Protein AF-A0A5E5R5F6-F1 (afdb_monomer_lite)

Sequence (225 aa):
MLALASGAGLAFAALGDGQRPVNVFWALASLLGLHLLTLLGWASACSPAARPRARSAGSGCGSAASWRAMPAPRTWRRRYWSCSAGAGWRWGLGALVHGLWLLGLLTALAMLLGLLATRRYGFVWETTILGSDTFIALTQALGALPALLGFPLPDAELIRASGDAALASEAARHAWAGWLVGVLLVYGVLPRALLGLLCLWRWKRGLAHLDLTSTTQATACCANA

Radius of gyration: 25.5 Å; chains: 1; bounding box: 64×31×75 Å

Structure (mmCIF, N/CA/C/O backbone):
data_AF-A0A5E5R5F6-F1
#
_entry.id   AF-A0A5E5R5F6-F1
#
loop_
_atom_site.group_PDB
_atom_site.id
_atom_site.type_symbol
_atom_site.label_atom_id
_atom_site.label_alt_id
_atom_site.label_comp_id
_atom_site.label_asym_id
_atom_site.label_entity_id
_atom_site.label_seq_id
_atom_site.pdbx_PDB_ins_code
_atom_site.Cartn_x
_atom_site.Cartn_y
_atom_site.Cartn_z
_atom_site.occupancy
_atom_site.B_iso_or_equiv
_atom_site.auth_seq_id
_atom_site.auth_comp_id
_atom_site.auth_asym_id
_atom_site.auth_atom_id
_atom_site.pdbx_PDB_model_num
ATOM 1 N N . MET A 1 1 ? -6.865 17.459 7.303 1.00 60.75 1 MET A N 1
ATOM 2 C CA . MET A 1 1 ? -5.760 18.126 6.577 1.00 60.75 1 MET A CA 1
ATOM 3 C C . MET A 1 1 ? -4.431 17.396 6.731 1.00 60.75 1 MET A C 1
ATOM 5 O O . MET A 1 1 ? -3.871 17.036 5.710 1.00 60.75 1 MET A O 1
ATOM 9 N N . LEU A 1 2 ? -3.971 17.075 7.948 1.00 66.94 2 LEU A N 1
ATOM 10 C CA . LEU A 1 2 ? -2.706 16.343 8.161 1.00 66.94 2 LEU A CA 1
ATOM 11 C C . LEU A 1 2 ? -2.601 15.009 7.397 1.00 66.94 2 LEU A C 1
ATOM 13 O O . LEU A 1 2 ? -1.589 14.783 6.754 1.00 66.94 2 LEU A O 1
ATOM 17 N N . ALA A 1 3 ? -3.647 14.170 7.386 1.00 61.91 3 ALA A N 1
ATOM 18 C CA . ALA A 1 3 ? -3.627 12.907 6.627 1.00 61.91 3 ALA A CA 1
ATOM 19 C C . ALA A 1 3 ? -3.610 13.088 5.100 1.00 61.91 3 ALA A C 1
ATOM 21 O O . ALA A 1 3 ? -3.057 12.259 4.386 1.00 61.91 3 ALA A O 1
ATOM 22 N N . LEU A 1 4 ? -4.207 14.174 4.603 1.00 60.50 4 LEU A N 1
ATOM 23 C CA . LEU A 1 4 ? -4.186 14.501 3.177 1.00 60.50 4 LEU A CA 1
ATOM 24 C C . LEU A 1 4 ? -2.791 14.997 2.778 1.00 60.50 4 LEU A C 1
ATOM 26 O O . LEU A 1 4 ? -2.234 14.543 1.786 1.00 60.50 4 LEU A O 1
ATOM 30 N N . ALA A 1 5 ? -2.201 15.876 3.596 1.00 66.50 5 ALA A N 1
ATOM 31 C CA . ALA A 1 5 ? -0.853 16.395 3.391 1.00 66.50 5 ALA A CA 1
ATOM 32 C C . ALA A 1 5 ? 0.217 15.299 3.516 1.00 66.50 5 ALA A C 1
ATOM 34 O O . ALA A 1 5 ? 1.146 15.264 2.715 1.00 66.50 5 ALA A O 1
ATOM 35 N N . SER A 1 6 ? 0.072 14.369 4.468 1.00 71.25 6 SER A N 1
ATOM 36 C CA . SER A 1 6 ? 0.989 13.236 4.593 1.00 71.25 6 SER A CA 1
ATOM 37 C C . SER A 1 6 ? 0.846 12.258 3.427 1.00 71.25 6 SER A C 1
ATOM 39 O O . SER A 1 6 ? 1.858 11.849 2.873 1.00 71.25 6 SER A O 1
ATOM 41 N N . GLY A 1 7 ? -0.378 11.937 2.990 1.00 63.94 7 GLY A N 1
ATOM 42 C CA . GLY A 1 7 ? -0.606 11.095 1.811 1.00 63.94 7 GLY A CA 1
ATOM 43 C C . GLY A 1 7 ? -0.026 11.696 0.526 1.00 63.94 7 GLY A C 1
ATOM 44 O O . GLY A 1 7 ? 0.681 11.013 -0.214 1.00 63.94 7 GLY A O 1
ATOM 45 N N . ALA A 1 8 ? -0.253 12.992 0.294 1.00 64.50 8 ALA A N 1
ATOM 46 C CA . ALA A 1 8 ? 0.321 13.711 -0.843 1.00 64.50 8 ALA A CA 1
ATOM 47 C C . ALA A 1 8 ? 1.859 13.777 -0.775 1.00 64.50 8 ALA A C 1
ATOM 49 O O . ALA A 1 8 ? 2.530 13.554 -1.782 1.00 64.50 8 ALA A O 1
ATOM 50 N N . GLY A 1 9 ? 2.421 14.013 0.416 1.00 70.50 9 GLY A N 1
ATOM 51 C CA . GLY A 1 9 ? 3.867 14.014 0.643 1.00 70.50 9 GLY A CA 1
ATOM 52 C C . GLY A 1 9 ? 4.519 12.656 0.374 1.00 70.50 9 GLY A C 1
ATOM 53 O O . GLY A 1 9 ? 5.572 12.608 -0.253 1.00 70.50 9 GLY A O 1
ATOM 54 N N . LEU A 1 10 ? 3.878 11.550 0.770 1.00 73.00 10 LEU A N 1
ATOM 55 C CA . LEU A 1 10 ? 4.375 10.197 0.489 1.00 73.00 10 LEU A CA 1
ATOM 56 C C . LEU A 1 10 ? 4.384 9.882 -1.014 1.00 73.00 10 LEU A C 1
ATOM 58 O O . LEU A 1 10 ? 5.350 9.301 -1.502 1.00 73.00 10 LEU A O 1
ATOM 62 N N . ALA A 1 11 ? 3.353 10.293 -1.759 1.00 68.19 11 ALA A N 1
ATOM 63 C CA . ALA A 1 11 ? 3.314 10.115 -3.212 1.00 68.19 11 ALA A CA 1
ATOM 64 C C . ALA A 1 11 ? 4.395 10.942 -3.928 1.00 68.19 11 ALA A C 1
ATOM 66 O O . ALA A 1 11 ? 5.043 10.448 -4.850 1.00 68.19 11 ALA A O 1
ATOM 67 N N . PHE A 1 12 ? 4.634 12.176 -3.474 1.00 68.31 12 PHE A N 1
ATOM 68 C CA . PHE A 1 12 ? 5.692 13.020 -4.026 1.00 68.31 12 PHE A CA 1
ATOM 69 C C . PHE A 1 12 ? 7.091 12.488 -3.689 1.00 68.31 12 PHE A C 1
ATOM 71 O O . PHE A 1 12 ? 7.962 12.477 -4.550 1.00 68.31 12 PHE A O 1
ATOM 78 N N . ALA A 1 13 ? 7.299 11.981 -2.471 1.00 70.44 13 ALA A N 1
ATOM 79 C CA . ALA A 1 13 ? 8.548 11.322 -2.089 1.00 70.44 13 ALA A CA 1
ATOM 80 C C . ALA A 1 13 ? 8.809 10.046 -2.909 1.00 70.44 13 ALA A C 1
ATOM 82 O O . ALA A 1 13 ? 9.958 9.727 -3.201 1.00 70.44 13 ALA A O 1
ATOM 83 N N . ALA A 1 14 ? 7.749 9.336 -3.302 1.00 70.56 14 ALA A N 1
ATOM 84 C CA . ALA A 1 14 ? 7.849 8.099 -4.062 1.00 70.56 14 ALA A CA 1
ATOM 85 C C . ALA A 1 14 ? 8.205 8.309 -5.544 1.00 70.56 14 ALA A C 1
ATOM 87 O O . ALA A 1 14 ? 8.977 7.523 -6.086 1.00 70.56 14 ALA A O 1
ATOM 88 N N . LEU A 1 15 ? 7.628 9.321 -6.207 1.00 70.81 15 LEU A N 1
ATOM 89 C CA . LEU A 1 15 ? 7.788 9.537 -7.658 1.00 70.81 15 LEU A CA 1
ATOM 90 C C . LEU A 1 15 ? 8.683 10.733 -8.017 1.00 70.81 15 LEU A C 1
ATOM 92 O O . LEU A 1 15 ? 9.165 10.818 -9.146 1.00 70.81 15 LEU A O 1
ATOM 96 N N . GLY A 1 16 ? 8.910 11.660 -7.087 1.00 69.81 16 GLY A N 1
ATOM 97 C CA . GLY A 1 16 ? 9.713 12.859 -7.309 1.00 69.81 16 GLY A CA 1
ATOM 98 C C . GLY A 1 16 ? 9.144 13.817 -8.364 1.00 69.81 16 GLY A C 1
ATOM 99 O O . GLY A 1 16 ? 7.969 13.781 -8.738 1.00 69.81 16 GLY A O 1
ATOM 100 N N . ASP A 1 17 ? 10.014 14.692 -8.865 1.00 66.50 17 ASP A N 1
ATOM 101 C CA . ASP A 1 17 ? 9.716 15.731 -9.858 1.00 66.50 17 ASP A CA 1
ATOM 102 C C . ASP A 1 17 ? 9.587 15.206 -11.303 1.00 66.50 17 ASP A C 1
ATOM 104 O O . ASP A 1 17 ? 9.352 15.991 -12.225 1.00 66.50 17 ASP A O 1
ATOM 108 N N . GLY A 1 18 ? 9.709 13.891 -11.517 1.00 61.56 18 GLY A N 1
ATOM 109 C CA . GLY A 1 18 ? 9.605 13.232 -12.822 1.00 61.56 18 GLY A CA 1
ATOM 110 C C . GLY A 1 18 ? 10.757 13.499 -13.793 1.00 61.56 18 GLY A C 1
ATOM 111 O O . GLY A 1 18 ? 10.655 13.083 -14.943 1.00 61.56 18 GLY A O 1
ATOM 112 N N . GLN A 1 19 ? 11.833 14.172 -13.368 1.00 64.69 19 GLN A N 1
ATOM 113 C CA . GLN A 1 19 ? 13.035 14.380 -14.191 1.00 64.69 19 GLN A CA 1
ATOM 114 C C . GLN A 1 19 ? 14.006 13.196 -14.121 1.00 64.69 19 GLN A C 1
ATOM 116 O O . GLN A 1 19 ? 14.839 13.014 -15.006 1.00 64.69 19 GLN A O 1
ATOM 121 N N . ARG A 1 20 ? 13.904 12.380 -13.068 1.00 72.56 20 ARG A N 1
ATOM 122 C CA . ARG A 1 20 ? 14.708 11.172 -12.861 1.00 72.56 20 ARG A CA 1
ATOM 123 C C . ARG A 1 20 ? 13.827 9.928 -12.947 1.00 72.56 20 ARG A C 1
ATOM 125 O O . ARG A 1 20 ? 12.650 10.001 -12.581 1.00 72.56 20 ARG A O 1
ATOM 132 N N . PRO A 1 21 ? 14.369 8.792 -13.415 1.00 73.88 21 PRO A N 1
ATOM 133 C CA . PRO A 1 21 ? 13.637 7.538 -13.373 1.00 73.88 21 PRO A CA 1
ATOM 134 C C . PRO A 1 21 ? 13.295 7.178 -11.920 1.00 73.88 21 PRO A C 1
ATOM 136 O O . PRO A 1 21 ? 14.055 7.447 -10.988 1.00 73.88 21 PRO A O 1
ATOM 139 N N . VAL A 1 22 ? 12.113 6.600 -11.729 1.00 80.81 22 VAL A N 1
ATOM 140 C CA . VAL A 1 22 ? 11.579 6.255 -10.413 1.00 80.81 22 VAL A CA 1
ATOM 141 C C . VAL A 1 22 ? 12.131 4.904 -10.005 1.00 80.81 22 VAL A C 1
ATOM 143 O O . VAL A 1 22 ? 11.908 3.899 -10.683 1.00 80.81 22 VAL A O 1
ATOM 146 N N . ASN A 1 23 ? 12.817 4.871 -8.865 1.00 86.31 23 ASN A N 1
ATOM 147 C CA . ASN A 1 23 ? 13.239 3.613 -8.277 1.00 86.31 23 ASN A CA 1
ATOM 148 C C . ASN A 1 23 ? 12.049 2.940 -7.582 1.00 86.31 23 ASN A C 1
ATOM 150 O O . ASN A 1 23 ? 11.493 3.467 -6.613 1.00 86.31 23 ASN A O 1
ATOM 154 N N . VAL A 1 24 ? 11.669 1.763 -8.080 1.00 84.81 24 VAL A N 1
ATOM 155 C CA . VAL A 1 24 ? 10.447 1.069 -7.655 1.00 84.81 24 VAL A CA 1
ATOM 156 C C . VAL A 1 24 ? 10.463 0.743 -6.157 1.00 84.81 24 VAL A C 1
ATOM 158 O O . VAL A 1 24 ? 9.448 0.904 -5.478 1.00 84.81 24 VAL A O 1
ATOM 161 N N . PHE A 1 25 ? 11.607 0.339 -5.599 1.00 83.56 25 PHE A N 1
ATOM 162 C CA . PHE A 1 25 ? 11.690 0.006 -4.176 1.00 83.56 25 PHE A CA 1
ATOM 163 C C . PHE A 1 25 ? 11.676 1.229 -3.273 1.00 83.56 25 PHE A C 1
ATOM 165 O O . PHE A 1 25 ? 11.070 1.173 -2.206 1.00 83.56 25 PHE A O 1
ATOM 172 N N . TRP A 1 26 ? 12.277 2.343 -3.694 1.00 85.06 26 TRP A N 1
ATOM 173 C CA . TRP A 1 26 ? 12.153 3.597 -2.952 1.00 85.06 26 TRP A CA 1
ATOM 174 C C . TRP A 1 26 ? 10.710 4.097 -2.946 1.00 85.06 26 TRP A C 1
ATOM 176 O O . TRP A 1 26 ? 10.216 4.520 -1.897 1.00 85.06 26 TRP A O 1
ATOM 186 N N . ALA A 1 27 ? 10.004 3.957 -4.071 1.00 87.19 27 ALA A N 1
ATOM 187 C CA . ALA A 1 27 ? 8.581 4.257 -4.144 1.00 87.19 27 ALA A CA 1
ATOM 188 C C . ALA A 1 27 ? 7.778 3.386 -3.163 1.00 87.19 27 ALA A C 1
ATOM 190 O O . ALA A 1 27 ? 7.006 3.913 -2.361 1.00 87.19 27 ALA A O 1
ATOM 191 N N . LEU A 1 28 ? 8.014 2.070 -3.146 1.00 88.88 28 LEU A N 1
ATOM 192 C CA . LEU A 1 28 ? 7.366 1.153 -2.204 1.00 88.88 28 LEU A CA 1
ATOM 193 C C . LEU A 1 28 ? 7.708 1.444 -0.742 1.00 88.88 28 LEU A C 1
ATOM 195 O O . LEU A 1 28 ? 6.814 1.460 0.101 1.00 88.88 28 LEU A O 1
ATOM 199 N N . ALA A 1 29 ? 8.979 1.684 -0.424 1.00 87.38 29 ALA A N 1
ATOM 200 C CA . ALA A 1 29 ? 9.422 1.980 0.933 1.00 87.38 29 ALA A CA 1
ATOM 201 C C . ALA A 1 29 ? 8.753 3.256 1.461 1.00 87.38 29 ALA A C 1
ATOM 203 O O . ALA A 1 29 ? 8.270 3.277 2.593 1.00 87.38 29 ALA A O 1
ATOM 204 N N . SER A 1 30 ? 8.653 4.282 0.617 1.00 86.81 30 SER A N 1
ATOM 205 C CA . SER A 1 30 ? 7.982 5.542 0.940 1.00 86.81 30 SER A CA 1
ATOM 206 C C . SER A 1 30 ? 6.478 5.333 1.133 1.00 86.81 30 SER A C 1
ATOM 208 O O . SER A 1 30 ? 5.919 5.732 2.150 1.00 86.81 30 SER A O 1
ATOM 210 N N . LEU A 1 31 ? 5.819 4.650 0.193 1.00 88.75 31 LEU A N 1
ATOM 211 C CA . LEU A 1 31 ? 4.365 4.475 0.199 1.00 88.75 31 LEU A CA 1
ATOM 212 C C . LEU A 1 31 ? 3.866 3.487 1.261 1.00 88.75 31 LEU A C 1
ATOM 214 O O . LEU A 1 31 ? 2.790 3.689 1.818 1.00 88.75 31 LEU A O 1
ATOM 218 N N . LEU A 1 32 ? 4.610 2.414 1.542 1.00 90.88 32 LEU A N 1
ATOM 219 C CA . LEU A 1 32 ? 4.165 1.330 2.425 1.00 90.88 32 LEU A CA 1
ATOM 220 C C . LEU A 1 32 ? 4.962 1.206 3.721 1.00 90.88 32 LEU A C 1
ATOM 222 O O . LEU A 1 32 ? 4.407 0.705 4.696 1.00 90.88 32 LEU A O 1
ATOM 226 N N . GLY A 1 33 ? 6.219 1.651 3.786 1.00 89.06 33 GLY A N 1
ATOM 227 C CA . GLY A 1 33 ? 7.118 1.353 4.909 1.00 89.06 33 GLY A CA 1
ATOM 228 C C . GLY A 1 33 ? 6.525 1.727 6.269 1.00 89.06 33 GLY A C 1
ATOM 229 O O . GLY A 1 33 ? 6.308 0.866 7.126 1.00 89.06 33 GLY A O 1
ATOM 230 N N . LEU A 1 34 ? 6.155 2.999 6.448 1.00 88.31 34 LEU A N 1
ATOM 231 C CA . LEU A 1 34 ? 5.524 3.472 7.686 1.00 88.31 34 LEU A CA 1
ATOM 232 C C . LEU A 1 34 ? 4.180 2.777 7.964 1.00 88.31 34 LEU A C 1
ATOM 234 O O . LEU A 1 34 ? 3.838 2.501 9.118 1.00 88.31 34 LEU A O 1
ATOM 238 N N . HIS A 1 35 ? 3.416 2.461 6.918 1.00 91.19 35 HIS A N 1
ATOM 239 C CA . HIS A 1 35 ? 2.123 1.799 7.050 1.00 91.19 35 HIS A CA 1
ATOM 240 C C . HIS A 1 35 ? 2.270 0.356 7.534 1.00 91.19 35 HIS A C 1
ATOM 242 O O . HIS A 1 35 ? 1.503 -0.056 8.403 1.00 91.19 35 HIS A O 1
ATOM 248 N N . LEU A 1 36 ? 3.250 -0.394 7.036 1.00 89.81 36 LEU A N 1
ATOM 249 C CA . LEU A 1 36 ? 3.523 -1.756 7.490 1.00 89.81 36 LEU A CA 1
ATOM 250 C C . LEU A 1 36 ? 4.052 -1.757 8.928 1.00 89.81 36 LEU A C 1
ATOM 252 O O . LEU A 1 36 ? 3.542 -2.503 9.760 1.00 89.81 36 LEU A O 1
ATOM 256 N N . LEU A 1 37 ? 4.978 -0.856 9.270 1.00 89.31 37 LEU A N 1
ATOM 257 C CA . LEU A 1 37 ? 5.502 -0.736 10.638 1.00 89.31 37 LEU A CA 1
ATOM 258 C C . LEU A 1 37 ? 4.402 -0.426 11.658 1.00 89.31 37 LEU A C 1
ATOM 260 O O . LEU A 1 37 ? 4.319 -1.051 12.715 1.00 89.31 37 LEU A O 1
ATOM 264 N N . THR A 1 38 ? 3.514 0.512 11.335 1.00 89.94 38 THR A N 1
ATOM 265 C CA . THR A 1 38 ? 2.414 0.877 12.238 1.00 89.94 38 THR A CA 1
ATOM 266 C C . THR A 1 38 ? 1.305 -0.182 12.275 1.00 89.94 38 THR A C 1
ATOM 268 O O . THR A 1 38 ? 0.642 -0.313 13.304 1.00 89.94 38 THR A O 1
ATOM 271 N N . LEU A 1 39 ? 1.114 -0.975 11.210 1.00 89.56 39 LEU A N 1
ATOM 272 C CA . LEU A 1 39 ? 0.263 -2.175 11.242 1.00 89.56 39 LEU A CA 1
ATOM 273 C C . LEU A 1 39 ? 0.831 -3.227 12.195 1.00 89.56 39 LEU A C 1
ATOM 275 O O . LEU A 1 39 ? 0.107 -3.717 13.060 1.00 89.56 39 LEU A O 1
ATOM 279 N N . LEU A 1 40 ? 2.123 -3.535 12.066 1.00 89.44 40 LEU A N 1
ATOM 280 C CA . LEU A 1 40 ? 2.815 -4.496 12.923 1.00 89.44 40 LEU A CA 1
ATOM 281 C C . LEU A 1 40 ? 2.783 -4.052 14.386 1.00 89.44 40 LEU A C 1
ATOM 283 O O . LEU A 1 40 ? 2.442 -4.845 15.259 1.00 89.44 40 LEU A O 1
ATOM 287 N N . GLY A 1 41 ? 3.048 -2.773 14.664 1.00 86.31 41 GLY A N 1
ATOM 288 C CA . GLY A 1 41 ? 2.941 -2.216 16.014 1.00 86.31 41 GLY A CA 1
ATOM 289 C C . GLY A 1 41 ? 1.540 -2.386 16.613 1.00 86.31 41 GLY A C 1
ATOM 290 O O . GLY A 1 41 ? 1.401 -2.793 17.768 1.00 86.31 41 GLY A O 1
ATOM 291 N N . TRP A 1 42 ? 0.492 -2.147 15.819 1.00 86.62 42 TRP A N 1
ATOM 292 C CA . TRP A 1 42 ? -0.891 -2.334 16.263 1.00 86.62 42 TRP A CA 1
ATOM 293 C C . TRP A 1 42 ? -1.247 -3.813 16.494 1.00 86.62 42 TRP A C 1
ATOM 295 O O . TRP A 1 42 ? -1.875 -4.143 17.504 1.00 86.62 42 TRP A O 1
ATOM 305 N N . ALA A 1 43 ? -0.815 -4.715 15.606 1.00 85.50 43 ALA A N 1
ATOM 306 C CA . ALA A 1 43 ? -1.027 -6.158 15.742 1.00 85.50 43 ALA A CA 1
ATOM 307 C C . ALA A 1 43 ? -0.333 -6.720 16.998 1.00 85.50 43 ALA A C 1
ATOM 309 O O . ALA A 1 43 ? -0.944 -7.457 17.780 1.00 85.50 43 ALA A O 1
ATOM 310 N N . SER A 1 44 ? 0.905 -6.290 17.254 1.00 82.62 44 SER A N 1
ATOM 311 C CA . SER A 1 44 ? 1.661 -6.619 18.467 1.00 82.62 44 SER A CA 1
ATOM 312 C C . SER A 1 44 ? 0.942 -6.136 19.729 1.00 82.62 44 SER A C 1
ATOM 314 O O . SER A 1 44 ? 0.766 -6.903 20.673 1.00 82.62 44 SER A O 1
ATOM 316 N N . ALA A 1 45 ? 0.431 -4.900 19.731 1.00 77.94 45 ALA A N 1
ATOM 317 C CA . ALA A 1 45 ? -0.322 -4.344 20.858 1.00 77.94 45 ALA A CA 1
ATOM 318 C C . ALA A 1 45 ? -1.668 -5.055 21.109 1.00 77.94 45 ALA A C 1
ATOM 320 O O . ALA A 1 45 ? -2.188 -5.044 22.227 1.00 77.94 45 ALA A O 1
ATOM 321 N N . CYS A 1 46 ? -2.250 -5.681 20.083 1.00 71.00 46 CYS A N 1
ATOM 322 C CA . CYS A 1 46 ? -3.483 -6.458 20.211 1.00 71.00 46 CYS A CA 1
ATOM 323 C C . CYS A 1 46 ? -3.260 -7.915 20.629 1.00 71.00 46 CYS A C 1
ATOM 325 O O . CYS A 1 46 ? -4.230 -8.580 21.009 1.00 71.00 46 CYS A O 1
ATOM 327 N N . SER A 1 47 ? -2.018 -8.398 20.594 1.00 73.00 47 SER A N 1
ATOM 328 C CA . SER A 1 47 ? -1.690 -9.782 20.920 1.00 73.00 47 SER A CA 1
ATOM 329 C C . SER A 1 47 ? -1.986 -10.088 22.399 1.00 73.00 47 SER A C 1
ATOM 331 O O . SER A 1 47 ? -1.676 -9.272 23.270 1.00 73.00 47 SER A O 1
ATOM 333 N N . PRO A 1 48 ? -2.561 -11.260 22.739 1.00 59.56 48 PRO A N 1
ATOM 334 C CA . PRO A 1 48 ? -2.889 -11.625 24.124 1.00 59.56 48 PRO A CA 1
ATOM 335 C C . PRO A 1 48 ? -1.688 -11.568 25.078 1.00 59.56 48 PRO A C 1
ATOM 337 O O . PRO A 1 48 ? -1.864 -11.278 26.260 1.00 59.56 48 PRO A O 1
ATOM 340 N N . ALA A 1 49 ? -0.481 -11.790 24.548 1.00 57.69 49 ALA A N 1
ATOM 341 C CA . ALA A 1 49 ? 0.791 -11.701 25.261 1.00 57.69 49 ALA A CA 1
ATOM 342 C C . ALA A 1 49 ? 1.171 -10.269 25.691 1.00 57.69 49 ALA A C 1
ATOM 344 O O . ALA A 1 49 ? 1.937 -10.106 26.634 1.00 57.69 49 ALA A O 1
ATOM 345 N N . ALA A 1 50 ? 0.615 -9.238 25.043 1.00 52.72 50 ALA A N 1
ATOM 346 C CA . ALA A 1 50 ? 0.836 -7.831 25.382 1.00 52.72 50 ALA A CA 1
ATOM 347 C C . ALA A 1 50 ? -0.093 -7.328 26.501 1.00 52.72 50 ALA A C 1
ATOM 349 O O . ALA A 1 50 ? 0.021 -6.180 26.935 1.00 52.72 50 ALA A O 1
ATOM 350 N N . ARG A 1 51 ? -1.018 -8.168 27.000 1.00 53.50 51 ARG A N 1
ATOM 351 C CA . ARG A 1 51 ? -1.744 -7.846 28.233 1.00 53.50 51 ARG A CA 1
ATOM 352 C C . ARG A 1 51 ? -0.697 -7.731 29.336 1.00 53.50 51 ARG A C 1
ATOM 354 O O . ARG A 1 51 ? 0.049 -8.695 29.513 1.00 53.50 51 ARG A O 1
ATOM 361 N N . PRO A 1 52 ? -0.622 -6.613 30.082 1.00 49.03 52 PRO A N 1
ATOM 362 C CA . PRO A 1 52 ? 0.257 -6.551 31.234 1.00 49.03 52 PRO A CA 1
ATOM 363 C C . PRO A 1 52 ? -0.112 -7.739 32.113 1.00 49.03 52 PRO A C 1
ATOM 365 O O . PRO A 1 52 ? -1.231 -7.810 32.627 1.00 49.03 52 PRO A O 1
ATOM 368 N N . ARG A 1 53 ? 0.800 -8.717 32.195 1.00 39.47 53 ARG A N 1
ATOM 369 C CA . ARG A 1 53 ? 0.690 -9.845 33.110 1.00 39.47 53 ARG A CA 1
ATOM 370 C C . ARG A 1 53 ? 0.478 -9.167 34.445 1.00 39.47 53 ARG A C 1
ATOM 372 O O . ARG A 1 53 ? 1.371 -8.452 34.902 1.00 39.47 53 ARG A O 1
ATOM 379 N N . ALA A 1 54 ? -0.732 -9.265 34.993 1.00 45.03 54 ALA A N 1
ATOM 380 C CA . ALA A 1 54 ? -0.982 -8.816 36.342 1.00 45.03 54 ALA A CA 1
ATOM 381 C C . ALA A 1 54 ? 0.053 -9.578 37.158 1.00 45.03 54 ALA A C 1
ATOM 383 O O . ALA A 1 54 ? -0.056 -10.794 37.307 1.00 45.03 54 ALA A O 1
ATOM 384 N N . ARG A 1 55 ? 1.144 -8.901 37.540 1.00 39.09 55 ARG A N 1
ATOM 385 C CA . ARG A 1 55 ? 2.098 -9.446 38.488 1.00 39.09 55 ARG A CA 1
ATOM 386 C C . ARG A 1 55 ? 1.232 -9.650 39.709 1.00 39.09 55 ARG A C 1
ATOM 388 O O . ARG A 1 55 ? 0.867 -8.683 40.374 1.00 39.09 55 ARG A O 1
ATOM 395 N N . SER A 1 56 ? 0.817 -10.893 39.917 1.00 38.59 56 SER A N 1
ATOM 396 C CA . SER A 1 56 ? 0.381 -11.380 41.204 1.00 38.59 56 SER A CA 1
ATOM 397 C C . SER A 1 56 ? 1.509 -10.986 42.141 1.00 38.59 56 SER A C 1
ATOM 399 O O . SER A 1 56 ? 2.579 -11.594 42.127 1.00 38.59 56 SER A O 1
ATOM 401 N N . ALA A 1 57 ? 1.320 -9.878 42.852 1.00 41.81 57 ALA A N 1
ATOM 402 C CA . ALA A 1 57 ? 2.185 -9.458 43.932 1.00 41.81 57 ALA A CA 1
ATOM 403 C C . ALA A 1 57 ? 1.945 -10.443 45.082 1.00 41.81 57 ALA A C 1
ATOM 405 O O . ALA A 1 57 ? 1.282 -10.130 46.062 1.00 41.81 57 ALA A O 1
ATOM 406 N N . GLY A 1 58 ? 2.410 -11.676 44.885 1.00 40.06 58 GLY A N 1
ATOM 407 C CA . GLY A 1 58 ? 2.676 -12.634 45.935 1.00 40.06 58 GLY A CA 1
ATOM 408 C C . GLY A 1 58 ? 4.088 -12.366 46.430 1.00 40.06 58 GLY A C 1
ATOM 409 O O . GLY A 1 58 ? 5.043 -12.518 45.674 1.00 40.06 58 GLY A O 1
ATOM 410 N N . SER A 1 59 ? 4.159 -11.890 47.672 1.00 47.25 59 SER A N 1
ATOM 411 C CA . SER A 1 59 ? 5.247 -12.109 48.633 1.00 47.25 59 SER A CA 1
ATOM 412 C C . SER A 1 59 ? 6.686 -12.029 48.105 1.00 47.25 59 SER A C 1
ATOM 414 O O . SER A 1 59 ? 7.278 -13.021 47.691 1.00 47.25 59 SER A O 1
ATOM 416 N N . GLY A 1 60 ? 7.284 -10.850 48.248 1.00 35.47 60 GLY A N 1
ATOM 417 C CA . GLY A 1 60 ? 8.729 -10.653 48.201 1.00 35.47 60 GLY A CA 1
ATOM 418 C C . GLY A 1 60 ? 9.050 -9.288 48.788 1.00 35.47 60 GLY A C 1
ATOM 419 O O . GLY A 1 60 ? 8.894 -8.273 48.116 1.00 35.47 60 GLY A O 1
ATOM 420 N N . CYS A 1 61 ? 9.379 -9.270 50.077 1.00 44.38 61 CYS A N 1
ATOM 421 C CA . CYS A 1 61 ? 9.782 -8.087 50.832 1.00 44.38 61 CYS A CA 1
ATOM 422 C C . CYS A 1 61 ? 10.961 -7.379 50.134 1.00 44.38 61 CYS A C 1
ATOM 424 O O . CYS A 1 61 ? 11.903 -8.045 49.713 1.00 44.38 61 CYS A O 1
ATOM 426 N N . GLY A 1 62 ? 10.912 -6.050 49.999 1.00 41.03 62 GLY A N 1
ATOM 427 C CA . GLY A 1 62 ? 11.992 -5.277 49.377 1.00 41.03 62 GLY A CA 1
ATOM 428 C C . GLY A 1 62 ? 11.553 -3.897 48.895 1.00 41.03 62 GLY A C 1
ATOM 429 O O . GLY A 1 62 ? 11.230 -3.698 47.731 1.00 41.03 62 GLY A O 1
ATOM 430 N N . SER A 1 63 ? 11.501 -2.966 49.841 1.00 48.19 63 SER A N 1
ATOM 431 C CA . SER A 1 63 ? 11.341 -1.510 49.737 1.00 48.19 63 SER A CA 1
ATOM 432 C C . SER A 1 63 ? 11.771 -0.817 48.431 1.00 48.19 63 SER A C 1
ATOM 434 O O . SER A 1 63 ? 12.944 -0.837 48.076 1.00 48.19 63 SER A O 1
ATOM 436 N N . ALA A 1 64 ? 10.842 -0.059 47.834 1.00 39.62 64 ALA A N 1
ATOM 437 C CA . ALA A 1 64 ? 11.055 1.320 47.359 1.00 39.62 64 ALA A CA 1
ATOM 438 C C . ALA A 1 64 ? 9.699 1.927 46.951 1.00 39.62 64 ALA A C 1
ATOM 440 O O . ALA A 1 64 ? 9.382 2.136 45.780 1.00 39.62 64 ALA A O 1
ATOM 441 N N . ALA A 1 65 ? 8.844 2.155 47.948 1.00 52.25 65 ALA A N 1
ATOM 442 C CA . ALA A 1 65 ? 7.687 3.020 47.801 1.00 52.25 65 ALA A CA 1
ATOM 443 C C . ALA A 1 65 ? 8.138 4.464 48.034 1.00 52.25 65 ALA A C 1
ATOM 445 O O . ALA A 1 65 ? 8.587 4.776 49.131 1.00 52.25 65 ALA A O 1
ATOM 446 N N . SER A 1 66 ? 7.973 5.353 47.052 1.00 49.72 66 SER A N 1
ATOM 447 C CA . SER A 1 66 ? 7.971 6.792 47.353 1.00 49.72 66 SER A CA 1
ATOM 448 C C . SER A 1 66 ? 7.160 7.685 46.414 1.00 49.72 66 SER A C 1
ATOM 450 O O . SER A 1 66 ? 7.284 8.894 46.525 1.00 49.72 66 SER A O 1
ATOM 452 N N . TRP A 1 67 ? 6.276 7.182 45.538 1.00 36.66 67 TRP A N 1
ATOM 453 C CA . TRP A 1 67 ? 5.426 8.073 44.707 1.00 36.66 67 TRP A CA 1
ATOM 454 C C . TRP A 1 67 ? 3.919 7.796 44.835 1.00 36.66 67 TRP A C 1
ATOM 456 O O . TRP A 1 67 ? 3.159 7.921 43.875 1.00 36.66 67 TRP A O 1
ATOM 466 N N . ARG A 1 68 ? 3.454 7.365 46.014 1.00 47.22 68 ARG A N 1
ATOM 467 C CA . ARG A 1 68 ? 2.025 7.087 46.264 1.00 47.22 68 ARG A CA 1
ATOM 468 C C . ARG A 1 68 ? 1.512 7.646 47.592 1.00 47.22 68 ARG A C 1
ATOM 470 O O . ARG A 1 68 ? 0.866 6.946 48.359 1.00 47.22 68 ARG A O 1
ATOM 477 N N . ALA A 1 69 ? 1.727 8.939 47.807 1.00 43.34 69 ALA A N 1
ATOM 478 C CA . ALA A 1 69 ? 1.008 9.700 48.823 1.00 43.34 69 ALA A CA 1
ATOM 479 C C . ALA A 1 69 ? 0.374 10.947 48.192 1.00 43.34 69 ALA A C 1
ATOM 481 O O . ALA A 1 69 ? 0.783 12.074 48.431 1.00 43.34 69 ALA A O 1
ATOM 482 N N . MET A 1 70 ? -0.637 10.730 47.351 1.00 41.41 70 MET A N 1
ATOM 483 C CA . MET A 1 70 ? -1.699 11.718 47.169 1.00 41.41 70 MET A CA 1
ATOM 484 C C . MET A 1 70 ? -3.015 11.015 47.506 1.00 41.41 70 MET A C 1
ATOM 486 O O . MET A 1 70 ? -3.301 9.977 46.894 1.00 41.41 70 MET A O 1
ATOM 490 N N . PRO A 1 71 ? -3.810 11.521 48.464 1.00 43.62 71 PRO A N 1
ATOM 491 C CA . PRO A 1 71 ? -5.106 10.957 48.804 1.00 43.62 71 PRO A CA 1
ATOM 492 C C . PRO A 1 71 ? -6.117 11.348 47.719 1.00 43.62 71 PRO A C 1
ATOM 494 O O . PRO A 1 71 ? -6.995 12.175 47.915 1.00 43.62 71 PRO A O 1
ATOM 497 N N . ALA A 1 72 ? -5.978 10.764 46.531 1.00 48.75 72 ALA A N 1
ATOM 498 C CA . ALA A 1 72 ? -7.037 10.773 45.536 1.00 48.75 72 ALA A CA 1
ATOM 499 C C . ALA A 1 72 ? -7.943 9.564 45.819 1.00 48.75 72 ALA A C 1
ATOM 501 O O . ALA A 1 72 ? -7.421 8.445 45.930 1.00 48.75 72 ALA A O 1
ATOM 502 N N . PRO A 1 73 ? -9.273 9.734 45.939 1.00 47.84 73 PRO A N 1
ATOM 503 C CA . PRO A 1 73 ? -10.172 8.623 46.209 1.00 47.84 73 PRO A CA 1
ATOM 504 C C . PRO A 1 73 ? -9.946 7.528 45.162 1.00 47.84 73 PRO A C 1
ATOM 506 O O . PRO A 1 73 ? -10.019 7.757 43.951 1.00 47.84 73 PRO A O 1
ATOM 509 N N . ARG A 1 74 ? -9.621 6.319 45.640 1.00 53.56 74 ARG A N 1
ATOM 510 C CA . ARG A 1 74 ? -9.282 5.133 44.824 1.00 53.56 74 ARG A CA 1
ATOM 511 C C . ARG A 1 74 ? -10.374 4.789 43.802 1.00 53.56 74 ARG A C 1
ATOM 513 O O . ARG A 1 74 ? -10.106 4.079 42.836 1.00 53.56 74 ARG A O 1
ATOM 520 N N . THR A 1 75 ? -11.575 5.331 43.981 1.00 50.41 75 THR A N 1
ATOM 521 C CA . THR A 1 75 ? -12.709 5.245 43.064 1.00 50.41 75 THR A CA 1
ATOM 522 C C . THR A 1 75 ? -12.497 6.043 41.779 1.00 50.41 75 THR A C 1
ATOM 524 O O . THR A 1 75 ? -12.871 5.544 40.729 1.00 50.41 75 THR A O 1
ATOM 527 N N . TRP A 1 76 ? -11.830 7.205 41.787 1.00 38.09 76 TRP A N 1
ATOM 528 C CA . TRP A 1 76 ? -11.686 8.037 40.581 1.00 38.09 76 TRP A CA 1
ATOM 529 C C . TRP A 1 76 ? -10.670 7.464 39.592 1.00 38.09 76 TRP A C 1
ATOM 531 O O . TRP A 1 76 ? -10.981 7.288 38.419 1.00 38.09 76 TRP A O 1
ATOM 541 N N . ARG A 1 77 ? -9.486 7.042 40.063 1.00 43.53 77 ARG A N 1
ATOM 542 C CA . ARG A 1 77 ? -8.497 6.361 39.202 1.00 43.53 77 ARG A CA 1
ATOM 543 C C . ARG A 1 77 ? -9.005 5.019 38.688 1.00 43.53 77 ARG A C 1
ATOM 545 O O . ARG A 1 77 ? -8.743 4.697 37.535 1.00 43.53 77 ARG A 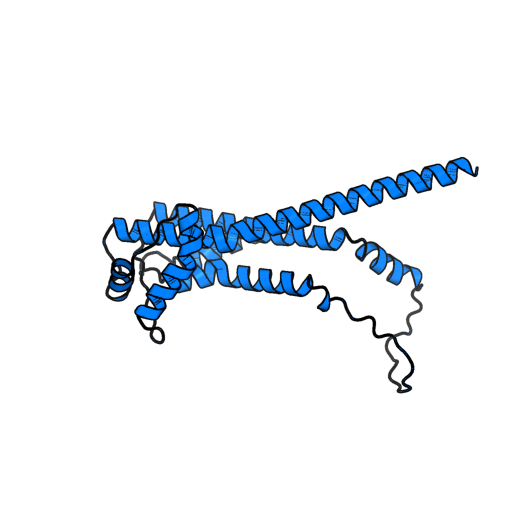O 1
ATOM 552 N N . ARG A 1 78 ? -9.739 4.255 39.507 1.00 47.41 78 ARG A N 1
ATOM 553 C CA . ARG A 1 78 ? -10.321 2.974 39.086 1.00 47.41 78 ARG A CA 1
ATOM 554 C C . ARG A 1 78 ? -11.502 3.171 38.141 1.00 47.41 78 ARG A C 1
ATOM 556 O O . ARG A 1 78 ? -11.625 2.361 37.243 1.00 47.41 78 ARG A O 1
ATOM 563 N N . ARG A 1 79 ? -12.292 4.246 38.280 1.00 41.03 79 ARG A N 1
ATOM 564 C CA . ARG A 1 79 ? -13.423 4.592 37.399 1.00 41.03 79 ARG A CA 1
ATOM 565 C C . ARG A 1 79 ? -12.972 5.204 36.076 1.00 41.03 79 ARG A C 1
ATOM 567 O O . ARG A 1 79 ? -13.523 4.838 35.052 1.00 41.03 79 ARG A O 1
ATOM 574 N N . TYR A 1 80 ? -11.918 6.023 36.054 1.00 44.56 80 TYR A N 1
ATOM 575 C CA . TYR A 1 80 ? -11.294 6.456 34.797 1.00 44.56 80 TYR A CA 1
ATOM 576 C C . TYR A 1 80 ? -10.641 5.290 34.067 1.00 44.56 80 TYR A C 1
ATOM 578 O O . TYR A 1 80 ? -10.844 5.166 32.868 1.00 44.56 80 TYR A O 1
ATOM 586 N N . TRP A 1 81 ? -9.927 4.406 34.777 1.00 37.06 81 TRP A N 1
ATOM 587 C CA . TRP A 1 81 ? -9.338 3.213 34.162 1.00 37.06 81 TRP A CA 1
ATOM 588 C C . TRP A 1 81 ? -10.347 2.113 33.833 1.00 37.06 81 TRP A C 1
ATOM 590 O O . TRP A 1 81 ? -10.100 1.363 32.904 1.00 37.06 81 TRP A O 1
ATOM 600 N N . SER A 1 82 ? -11.477 1.997 34.537 1.00 42.34 82 SER A N 1
ATOM 601 C CA . SER A 1 82 ? -12.527 1.021 34.212 1.00 42.34 82 SER A CA 1
ATOM 602 C C . SER A 1 82 ? -13.489 1.534 33.143 1.00 42.34 82 SER A C 1
ATOM 604 O O . SER A 1 82 ? -13.977 0.728 32.363 1.00 42.34 82 SER A O 1
ATOM 606 N N . CYS A 1 83 ? -13.730 2.850 33.059 1.00 39.72 83 CYS A N 1
ATOM 607 C CA . CYS A 1 83 ? -14.447 3.463 31.937 1.00 39.72 83 CYS A CA 1
ATOM 608 C C . CYS A 1 83 ? -13.563 3.553 30.683 1.00 39.72 83 CYS A C 1
ATOM 610 O O . CYS A 1 83 ? -14.063 3.312 29.588 1.00 39.72 83 CYS A O 1
ATOM 612 N N . SER A 1 84 ? -12.250 3.795 30.805 1.00 45.66 84 SER A N 1
ATOM 613 C CA . SER A 1 84 ? -11.314 3.658 29.674 1.00 45.66 84 SER A CA 1
ATOM 614 C C . SER A 1 84 ? -11.004 2.194 29.325 1.00 45.66 84 SER A C 1
ATOM 616 O O . SER A 1 84 ? -10.649 1.902 28.184 1.00 45.66 84 SER A O 1
ATOM 618 N N . ALA A 1 85 ? -11.212 1.261 30.265 1.00 46.28 85 ALA A N 1
ATOM 619 C CA . ALA A 1 85 ? -11.268 -0.185 30.028 1.00 46.28 85 ALA A CA 1
ATOM 620 C C . ALA A 1 85 ? -12.680 -0.698 29.694 1.00 46.28 85 ALA A C 1
ATOM 622 O O . ALA A 1 85 ? -12.903 -1.911 29.670 1.00 46.28 85 ALA A O 1
ATOM 623 N N . GLY A 1 86 ? -13.626 0.189 29.364 1.00 51.84 86 GLY A N 1
ATOM 624 C CA . GLY A 1 86 ? -14.775 -0.198 28.560 1.00 51.84 86 GLY A CA 1
ATOM 625 C C . GLY A 1 86 ? -14.226 -0.708 27.233 1.00 51.84 86 GLY A C 1
ATOM 626 O O . GLY A 1 86 ? -13.629 0.055 26.474 1.00 51.84 86 GLY A O 1
ATOM 627 N N . ALA A 1 87 ? -14.362 -2.007 26.967 1.00 58.00 87 ALA A N 1
ATOM 628 C CA . ALA A 1 87 ? -13.690 -2.686 25.859 1.00 58.00 87 ALA A CA 1
ATOM 629 C C . ALA A 1 87 ? -13.859 -1.986 24.491 1.00 58.00 87 ALA A C 1
ATOM 631 O O . ALA A 1 87 ? -13.025 -2.191 23.612 1.00 58.00 87 ALA A O 1
ATOM 632 N N . GLY A 1 88 ? -14.891 -1.147 24.323 1.00 65.94 88 GLY A N 1
ATOM 633 C CA . GLY A 1 88 ? -15.174 -0.346 23.132 1.00 65.94 88 GLY A CA 1
ATOM 634 C C . GLY A 1 88 ? -14.177 0.778 22.809 1.00 65.94 88 GLY A C 1
ATOM 635 O O . GLY A 1 88 ? -13.906 0.970 21.628 1.00 65.94 88 GLY A O 1
ATOM 636 N N . TRP A 1 89 ? -13.576 1.479 23.787 1.00 75.44 89 TRP A N 1
ATOM 637 C CA . TRP A 1 89 ? -12.706 2.641 23.488 1.00 75.44 89 TRP A CA 1
ATOM 638 C C . TRP A 1 89 ? -11.453 2.250 22.697 1.00 75.44 89 TRP A C 1
ATOM 640 O O . TRP A 1 89 ? -11.067 2.934 21.753 1.00 75.44 89 TRP A O 1
ATOM 650 N N . ARG A 1 90 ? -10.850 1.097 23.017 1.00 82.12 90 ARG A N 1
ATOM 651 C CA . ARG A 1 90 ? -9.695 0.564 22.273 1.00 82.12 90 ARG A CA 1
ATOM 652 C C . ARG A 1 90 ? -10.030 0.307 20.803 1.00 82.12 90 ARG A C 1
ATOM 654 O O . ARG A 1 90 ? -9.231 0.625 19.927 1.00 82.12 90 ARG A O 1
ATOM 661 N N . TRP A 1 91 ? -11.202 -0.266 20.541 1.00 86.81 91 TRP A N 1
ATOM 662 C CA . TRP A 1 91 ? -11.669 -0.517 19.178 1.00 86.81 91 TRP A CA 1
ATOM 663 C C . TRP A 1 91 ? -12.060 0.779 18.473 1.00 86.81 91 TRP A C 1
ATOM 665 O O . TRP A 1 91 ? -11.814 0.901 17.280 1.00 86.81 91 TRP A O 1
ATOM 675 N N . GLY A 1 92 ? -12.577 1.772 19.199 1.00 87.19 92 GLY A N 1
ATOM 676 C CA . GLY A 1 92 ? -12.867 3.077 18.620 1.00 87.19 92 GLY A CA 1
ATOM 677 C C . GLY A 1 92 ? -11.629 3.872 18.234 1.00 87.19 92 GLY A C 1
ATOM 678 O O . GLY A 1 92 ? -11.546 4.368 17.112 1.00 87.19 92 GLY A O 1
ATOM 679 N N . LEU A 1 93 ? -10.613 3.891 19.098 1.00 87.38 93 LEU A N 1
ATOM 680 C CA . LEU A 1 93 ? -9.310 4.460 18.761 1.00 87.38 93 LEU A CA 1
ATOM 681 C C . LEU A 1 93 ? -8.660 3.703 17.593 1.00 87.38 93 LEU A C 1
ATOM 683 O O . LEU A 1 93 ? -8.114 4.328 16.690 1.00 87.38 93 LEU A O 1
ATOM 687 N N . GLY A 1 94 ? -8.770 2.369 17.571 1.00 89.44 94 GLY A N 1
ATOM 688 C CA . GLY A 1 94 ? -8.339 1.553 16.435 1.00 89.44 94 GLY A CA 1
ATOM 689 C C . GLY A 1 94 ? -9.028 1.966 15.133 1.00 89.44 94 GLY A C 1
ATOM 690 O O . GLY A 1 94 ? -8.351 2.240 14.147 1.00 89.44 94 GLY A O 1
ATOM 691 N N . ALA A 1 95 ? -10.358 2.089 15.137 1.00 91.38 95 ALA A N 1
ATOM 692 C CA . ALA A 1 95 ? -11.132 2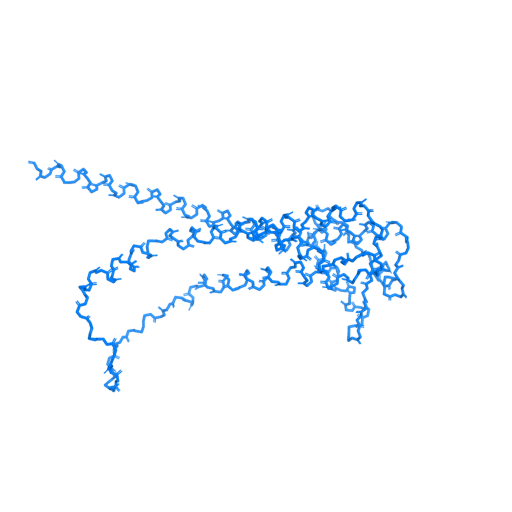.502 13.968 1.00 91.38 95 ALA A CA 1
ATOM 693 C C . ALA A 1 95 ? -10.713 3.894 13.470 1.00 91.38 95 ALA A C 1
ATOM 695 O O . ALA A 1 95 ? -10.503 4.072 12.271 1.00 91.38 95 ALA A O 1
ATOM 696 N N . LEU A 1 96 ? -10.517 4.851 14.385 1.00 91.12 96 LEU A N 1
ATOM 697 C CA . LEU A 1 96 ? -10.044 6.196 14.057 1.00 91.12 96 LEU A CA 1
ATOM 698 C C . LEU A 1 96 ? -8.644 6.171 13.430 1.00 91.12 96 LEU A C 1
ATOM 700 O O . LEU A 1 96 ? -8.428 6.770 12.379 1.00 91.12 96 LEU A O 1
ATOM 704 N N . VAL A 1 97 ? -7.697 5.458 14.047 1.00 91.06 97 VAL A N 1
ATOM 705 C CA . VAL A 1 97 ? -6.309 5.368 13.572 1.00 91.06 97 VAL A CA 1
ATOM 706 C C . VAL A 1 97 ? -6.243 4.678 12.210 1.00 91.06 97 VAL A C 1
ATOM 708 O O . VAL A 1 97 ? -5.610 5.197 11.293 1.00 91.06 97 VAL A O 1
ATOM 711 N N . HIS A 1 98 ? -6.912 3.535 12.038 1.00 92.81 98 HIS A N 1
ATOM 712 C CA . HIS A 1 98 ? -6.962 2.845 10.748 1.00 92.81 98 HIS A CA 1
ATOM 713 C C . HIS A 1 98 ? -7.662 3.687 9.678 1.00 92.81 98 HIS A C 1
ATOM 715 O O . HIS A 1 98 ? -7.164 3.735 8.557 1.00 92.81 98 HIS A O 1
ATOM 721 N N . GLY A 1 99 ? -8.745 4.391 10.020 1.00 92.38 99 GLY A N 1
ATOM 722 C CA . GLY A 1 99 ? -9.435 5.307 9.111 1.00 92.38 99 GLY A CA 1
ATOM 723 C C . GLY A 1 99 ? -8.552 6.474 8.663 1.00 92.38 99 GLY A C 1
ATOM 724 O O . GLY A 1 99 ? -8.507 6.786 7.476 1.00 92.38 99 GLY A O 1
ATOM 725 N N . LEU A 1 100 ? -7.784 7.068 9.581 1.00 92.50 100 LEU A N 1
ATOM 726 C CA . LEU A 1 100 ? -6.840 8.142 9.267 1.00 92.50 100 LEU A CA 1
ATOM 727 C C . LEU A 1 100 ? -5.737 7.668 8.310 1.00 92.50 100 LEU A C 1
ATOM 729 O O . LEU A 1 100 ? -5.457 8.328 7.310 1.00 92.50 100 LEU A O 1
ATOM 733 N N . TRP A 1 101 ? -5.136 6.507 8.590 1.00 92.56 101 TRP A N 1
ATOM 734 C CA . TRP A 1 101 ? -4.116 5.914 7.722 1.00 92.56 101 TRP A CA 1
ATOM 735 C C . TRP A 1 101 ? -4.670 5.507 6.359 1.00 92.56 101 TRP A C 1
ATOM 737 O O . TRP A 1 101 ? -3.991 5.692 5.352 1.00 92.56 101 TRP A O 1
ATOM 747 N N . LEU A 1 102 ? -5.892 4.972 6.323 1.00 94.19 102 LEU A N 1
ATOM 748 C CA . LEU A 1 102 ? -6.577 4.615 5.086 1.00 94.19 102 LEU A CA 1
ATOM 749 C C . LEU A 1 102 ? -6.825 5.854 4.224 1.00 94.19 102 LEU A C 1
ATOM 751 O O . LEU A 1 102 ? -6.521 5.827 3.039 1.00 94.19 102 LEU A O 1
ATOM 755 N N . LEU A 1 103 ? -7.297 6.955 4.815 1.00 93.25 103 LEU A N 1
ATOM 756 C CA . LEU A 1 103 ? -7.482 8.216 4.095 1.00 93.25 103 LEU A CA 1
ATOM 757 C C . LEU A 1 103 ? -6.160 8.733 3.506 1.00 93.25 103 LEU A C 1
ATOM 759 O O . LEU A 1 103 ? -6.131 9.181 2.360 1.00 93.25 103 LEU A O 1
ATOM 763 N N . GLY A 1 104 ? -5.064 8.628 4.264 1.00 90.75 104 GLY A N 1
ATOM 764 C CA . GLY A 1 104 ? -3.725 8.961 3.773 1.00 90.75 104 GLY A CA 1
ATOM 765 C C . GLY A 1 104 ? -3.309 8.104 2.575 1.00 90.75 104 GLY A C 1
ATOM 766 O O . GLY A 1 104 ? -2.883 8.650 1.561 1.00 90.75 104 GLY A O 1
ATOM 767 N N . LEU A 1 105 ? -3.507 6.783 2.644 1.00 91.94 105 LEU A N 1
ATOM 768 C CA . LEU A 1 105 ? -3.208 5.868 1.534 1.00 91.94 105 LEU A CA 1
ATOM 769 C C . LEU A 1 105 ? -4.078 6.117 0.303 1.00 91.94 105 LEU A C 1
ATOM 771 O O . LEU A 1 105 ? -3.569 6.071 -0.808 1.00 91.94 105 LEU A O 1
ATOM 775 N N . LEU A 1 106 ? -5.369 6.401 0.482 1.00 94.94 106 LEU A N 1
ATOM 776 C CA . LEU A 1 106 ? -6.266 6.734 -0.628 1.00 94.94 106 LEU A CA 1
ATOM 777 C C . LEU A 1 106 ? -5.850 8.044 -1.302 1.00 94.94 106 LEU A C 1
ATOM 779 O O . LEU A 1 106 ? -5.891 8.145 -2.524 1.00 94.94 106 LEU A O 1
ATOM 783 N N . THR A 1 107 ? -5.391 9.022 -0.520 1.00 91.38 107 THR A N 1
ATOM 784 C CA . THR A 1 107 ? -4.850 10.277 -1.058 1.00 91.38 107 THR A CA 1
ATOM 785 C C . THR A 1 107 ? -3.548 10.034 -1.816 1.00 91.38 107 THR A C 1
ATOM 787 O O . THR A 1 107 ? -3.387 10.532 -2.927 1.00 91.38 107 THR A O 1
ATOM 790 N N . ALA A 1 108 ? -2.640 9.232 -1.251 1.00 90.75 108 ALA A N 1
ATOM 791 C CA . ALA A 1 108 ? -1.396 8.848 -1.912 1.00 90.75 108 ALA A CA 1
ATOM 792 C C . ALA A 1 108 ? -1.666 8.092 -3.220 1.00 90.75 108 ALA A C 1
ATOM 794 O O . ALA A 1 108 ? -1.041 8.387 -4.231 1.00 90.75 108 ALA A O 1
ATOM 795 N N . LEU A 1 109 ? -2.637 7.174 -3.225 1.00 93.81 109 LEU A N 1
ATOM 796 C CA . LEU A 1 109 ? -3.064 6.433 -4.408 1.00 93.81 109 LEU A CA 1
ATOM 797 C C . LEU A 1 109 ? -3.662 7.359 -5.475 1.00 93.81 109 LEU A C 1
ATOM 799 O O . LEU A 1 109 ? -3.293 7.257 -6.639 1.00 93.81 109 LEU A O 1
ATOM 803 N N . ALA A 1 110 ? -4.551 8.279 -5.096 1.00 93.31 110 ALA A N 1
ATOM 804 C CA . ALA A 1 110 ? -5.128 9.243 -6.031 1.00 93.31 110 ALA A CA 1
ATOM 805 C C . ALA A 1 110 ? -4.049 10.144 -6.653 1.00 93.31 110 ALA A C 1
ATOM 807 O O . ALA A 1 110 ? -4.045 10.361 -7.864 1.00 93.31 110 ALA A O 1
ATOM 808 N N . MET A 1 111 ? -3.097 10.619 -5.843 1.00 89.94 111 MET A N 1
ATOM 809 C CA . MET A 1 111 ? -1.965 11.415 -6.319 1.00 89.94 111 MET A CA 1
ATOM 810 C C . MET A 1 111 ? -1.036 10.597 -7.222 1.00 89.94 111 MET A C 1
ATOM 812 O O . MET A 1 111 ? -0.648 11.076 -8.281 1.00 89.94 111 MET A O 1
ATOM 816 N N . LEU A 1 112 ? -0.718 9.356 -6.842 1.00 91.31 112 LEU A N 1
ATOM 817 C CA . LEU A 1 112 ? 0.065 8.417 -7.646 1.00 91.31 112 LEU A CA 1
ATOM 818 C C . LEU A 1 112 ? -0.568 8.228 -9.029 1.00 91.31 112 LEU A C 1
ATOM 820 O O . LEU A 1 112 ? 0.112 8.383 -10.037 1.00 91.31 112 LEU A O 1
ATOM 824 N N . LEU A 1 113 ? -1.873 7.953 -9.082 1.00 93.38 113 LEU A N 1
ATOM 825 C CA . LEU A 1 113 ? -2.613 7.812 -10.336 1.00 93.38 113 LEU A CA 1
ATOM 826 C C . LEU A 1 113 ? -2.599 9.111 -11.154 1.00 93.38 113 LEU A C 1
ATOM 828 O O . LEU A 1 113 ? -2.359 9.065 -12.356 1.00 93.38 113 LEU A O 1
ATOM 832 N N . GLY A 1 114 ? -2.795 10.268 -10.515 1.00 90.81 114 GLY A N 1
ATOM 833 C CA . GLY A 1 114 ? -2.727 11.570 -11.185 1.00 90.81 114 GLY A CA 1
ATOM 834 C C . GLY A 1 114 ? -1.347 11.866 -11.780 1.00 90.81 114 GLY A C 1
ATOM 835 O O . GLY A 1 114 ? -1.243 12.337 -12.914 1.00 90.81 114 GLY A O 1
ATOM 836 N N . LEU A 1 115 ? -0.277 11.539 -11.055 1.00 88.50 115 LEU A N 1
ATOM 837 C CA . LEU A 1 115 ? 1.094 11.663 -11.546 1.00 88.50 115 LEU A CA 1
ATOM 838 C C . LEU A 1 115 ? 1.339 10.718 -12.728 1.00 88.50 115 LEU A C 1
ATOM 840 O O . LEU A 1 115 ? 1.800 11.170 -13.775 1.00 88.50 115 LEU A O 1
ATOM 844 N N . LEU A 1 116 ? 0.983 9.437 -12.602 1.00 89.25 116 LEU A N 1
ATOM 845 C CA . LEU A 1 116 ? 1.152 8.441 -13.667 1.00 89.25 116 LEU A CA 1
ATOM 846 C C . LEU A 1 116 ? 0.330 8.764 -14.926 1.00 89.25 116 LEU A C 1
ATOM 848 O O . LEU A 1 116 ? 0.766 8.454 -16.029 1.00 89.25 116 LEU A O 1
ATOM 852 N N . ALA A 1 117 ? -0.828 9.413 -14.778 1.00 88.31 117 ALA A N 1
ATOM 853 C CA . ALA A 1 117 ? -1.665 9.836 -15.900 1.00 88.31 117 ALA A CA 1
ATOM 854 C C . ALA A 1 117 ? -1.131 11.087 -16.619 1.00 88.31 117 ALA A C 1
ATOM 856 O O . ALA A 1 117 ? -1.352 11.255 -17.815 1.00 88.31 117 ALA A O 1
ATOM 857 N N . THR A 1 118 ? -0.444 11.982 -15.903 1.00 86.50 118 THR A N 1
ATOM 858 C CA . THR A 1 118 ? 0.017 13.272 -16.450 1.00 86.50 118 THR A CA 1
ATOM 859 C C . THR A 1 118 ? 1.471 13.259 -16.901 1.00 86.50 118 THR A C 1
ATOM 861 O O . THR A 1 118 ? 1.900 14.173 -17.608 1.00 86.50 118 THR A O 1
ATOM 864 N N . ARG A 1 119 ? 2.254 12.251 -16.503 1.00 80.56 119 ARG A N 1
ATOM 865 C CA . ARG A 1 119 ? 3.695 12.208 -16.755 1.00 80.56 119 ARG A CA 1
ATOM 866 C C . ARG A 1 119 ? 4.164 10.835 -17.201 1.00 80.56 119 ARG A C 1
ATOM 868 O O . ARG A 1 119 ? 3.645 9.795 -16.810 1.00 80.56 119 ARG A O 1
ATOM 875 N N . ARG A 1 120 ? 5.225 10.847 -18.005 1.00 80.00 120 ARG A N 1
ATOM 876 C CA . ARG A 1 120 ? 5.910 9.644 -18.474 1.00 80.00 120 ARG A CA 1
ATOM 877 C C . ARG A 1 120 ? 7.026 9.285 -17.497 1.00 80.00 120 ARG A C 1
ATOM 879 O O . ARG A 1 120 ? 8.127 9.806 -17.614 1.00 80.00 120 ARG A O 1
ATOM 886 N N . TYR A 1 121 ? 6.742 8.388 -16.561 1.00 81.06 121 TYR A N 1
ATOM 887 C CA . TYR A 1 121 ? 7.753 7.863 -15.644 1.00 81.06 121 TYR A CA 1
ATOM 888 C C . TYR A 1 121 ? 8.455 6.640 -16.238 1.00 81.06 121 TYR A C 1
ATOM 890 O O . TYR A 1 121 ? 7.794 5.721 -16.719 1.00 81.06 121 TYR A O 1
ATOM 898 N N . GLY A 1 122 ? 9.787 6.635 -16.207 1.00 81.12 122 GLY A N 1
ATOM 899 C CA . GLY A 1 122 ? 10.588 5.425 -16.392 1.00 81.12 122 GLY A CA 1
ATOM 900 C C . GLY A 1 122 ? 10.797 4.752 -15.040 1.00 81.12 122 GLY A C 1
ATOM 901 O O . GLY A 1 122 ? 11.067 5.444 -14.060 1.00 81.12 122 GLY A O 1
ATOM 902 N N . PHE A 1 123 ? 10.660 3.431 -14.979 1.00 82.00 123 PHE A N 1
ATOM 903 C CA . PHE A 1 123 ? 10.884 2.658 -13.759 1.00 82.00 123 PHE A CA 1
ATOM 904 C C . PHE A 1 123 ? 12.221 1.937 -13.848 1.00 82.00 123 PHE A C 1
ATOM 906 O O . PHE A 1 123 ? 12.514 1.306 -14.862 1.00 82.00 123 PHE A O 1
ATOM 913 N N . VAL A 1 124 ? 13.011 2.048 -12.785 1.00 85.69 124 VAL A N 1
ATOM 914 C CA . VAL A 1 124 ? 14.313 1.388 -12.651 1.00 85.69 124 VAL A CA 1
ATOM 915 C C . VAL A 1 124 ? 14.432 0.725 -11.293 1.00 85.69 124 VAL A C 1
ATOM 917 O O . VAL A 1 124 ? 13.722 1.064 -10.340 1.00 85.69 124 VAL A O 1
ATOM 920 N N . TRP A 1 125 ? 15.371 -0.201 -11.185 1.00 77.12 125 TRP A N 1
ATOM 921 C CA . TRP A 1 125 ? 15.772 -0.768 -9.911 1.00 77.12 125 TRP A CA 1
ATOM 922 C C . TRP A 1 125 ? 17.293 -0.775 -9.801 1.00 77.12 125 TRP A C 1
ATOM 924 O O . TRP A 1 125 ? 17.983 -1.726 -10.126 1.00 77.12 125 TRP A O 1
ATOM 934 N N . GLU A 1 126 ? 17.845 0.336 -9.340 1.00 74.44 126 GLU A N 1
ATOM 935 C CA . GLU A 1 126 ? 19.279 0.424 -9.083 1.00 74.44 126 GLU A CA 1
ATOM 936 C C . GLU A 1 126 ? 19.551 -0.097 -7.666 1.00 74.44 126 GLU A C 1
ATOM 938 O O . GLU A 1 126 ? 19.146 0.529 -6.681 1.00 74.44 126 GLU A O 1
ATOM 943 N N . THR A 1 127 ? 20.203 -1.257 -7.544 1.00 71.94 127 THR A N 1
ATOM 944 C CA . THR A 1 127 ? 20.658 -1.796 -6.253 1.00 71.94 127 THR A CA 1
ATOM 945 C C . THR A 1 127 ? 22.118 -2.221 -6.324 1.00 71.94 127 THR A C 1
ATOM 947 O O . THR A 1 127 ? 22.487 -3.053 -7.139 1.00 71.94 127 THR A O 1
ATOM 950 N N . THR A 1 128 ? 22.958 -1.694 -5.429 1.00 72.75 128 THR A N 1
ATOM 951 C CA . THR A 1 128 ? 24.386 -2.064 -5.356 1.00 72.75 128 THR A CA 1
ATOM 952 C C . THR A 1 128 ? 24.614 -3.409 -4.655 1.00 72.75 128 THR A C 1
ATOM 954 O O . THR A 1 128 ? 25.612 -4.072 -4.902 1.00 72.75 128 THR A O 1
ATOM 957 N N . ILE A 1 129 ? 23.701 -3.808 -3.760 1.00 74.81 129 ILE A N 1
ATOM 958 C CA . ILE A 1 129 ? 23.844 -5.007 -2.909 1.00 74.81 129 ILE A CA 1
ATOM 959 C C . ILE A 1 129 ? 23.023 -6.189 -3.442 1.00 74.81 129 ILE A C 1
ATOM 961 O O . ILE A 1 129 ? 23.422 -7.342 -3.295 1.00 74.81 129 ILE A O 1
ATOM 965 N N . LEU A 1 130 ? 21.859 -5.918 -4.035 1.00 73.88 130 LEU A N 1
ATOM 966 C CA . LEU A 1 130 ? 20.966 -6.949 -4.557 1.00 73.88 130 LEU A CA 1
ATOM 967 C C . LEU A 1 130 ? 21.296 -7.244 -6.022 1.00 73.88 130 LEU A C 1
ATOM 969 O O . LEU A 1 130 ? 21.337 -6.332 -6.843 1.00 73.88 130 LEU A O 1
ATOM 973 N N . GLY A 1 131 ? 21.501 -8.523 -6.339 1.00 79.88 131 GLY A N 1
ATOM 974 C CA . GLY A 1 131 ? 21.602 -8.996 -7.719 1.00 79.88 131 GLY A CA 1
ATOM 975 C C . GLY A 1 131 ? 20.243 -9.025 -8.428 1.00 79.88 131 GLY A C 1
ATOM 976 O O . GLY A 1 131 ? 19.187 -9.011 -7.787 1.00 79.88 131 GLY A O 1
ATOM 977 N N . SER A 1 132 ? 20.280 -9.121 -9.758 1.00 82.69 132 SER A N 1
ATOM 978 C CA . SER A 1 132 ? 19.098 -9.149 -10.631 1.00 82.69 132 SER A CA 1
ATOM 979 C C . SER A 1 132 ? 18.119 -10.271 -10.304 1.00 82.69 132 SER A C 1
ATOM 981 O O . SER A 1 132 ? 16.913 -10.037 -10.255 1.00 82.69 132 SER A O 1
ATOM 983 N N . ASP A 1 133 ? 18.614 -11.469 -10.004 1.00 87.25 133 ASP A N 1
ATOM 984 C CA . ASP A 1 133 ? 17.752 -12.616 -9.708 1.00 87.25 133 ASP A CA 1
ATOM 985 C C . ASP A 1 133 ? 16.972 -12.435 -8.397 1.00 87.25 133 ASP A C 1
ATOM 987 O O . ASP A 1 133 ? 15.789 -12.773 -8.322 1.00 87.25 133 ASP A O 1
ATOM 991 N N . THR A 1 134 ? 17.583 -11.815 -7.381 1.00 87.88 134 THR A N 1
ATOM 992 C CA . THR A 1 134 ? 16.884 -11.465 -6.135 1.00 87.88 134 THR A CA 1
ATOM 993 C C . THR A 1 134 ? 15.804 -10.420 -6.391 1.00 87.88 134 THR A C 1
ATOM 995 O O . THR A 1 134 ? 14.712 -10.518 -5.832 1.00 87.88 134 THR A O 1
ATOM 998 N N . PHE A 1 135 ? 16.081 -9.432 -7.248 1.00 86.44 135 PHE A N 1
ATOM 999 C CA . PHE A 1 135 ? 15.094 -8.423 -7.620 1.00 86.44 135 PHE A CA 1
ATOM 1000 C C . PHE A 1 135 ? 13.894 -9.058 -8.336 1.00 86.44 135 PHE A C 1
ATOM 1002 O O . PHE A 1 135 ? 12.755 -8.834 -7.930 1.00 86.44 135 PHE A O 1
ATOM 1009 N N . ILE A 1 136 ? 14.142 -9.925 -9.324 1.00 90.94 136 ILE A N 1
ATOM 1010 C CA . ILE A 1 136 ? 13.095 -10.674 -10.036 1.00 90.94 136 ILE A CA 1
ATOM 1011 C C . ILE A 1 136 ? 12.229 -11.456 -9.048 1.00 90.94 136 ILE A C 1
ATOM 1013 O O . ILE A 1 136 ? 11.003 -11.327 -9.064 1.00 90.94 136 ILE A O 1
ATOM 1017 N N . ALA A 1 137 ? 12.860 -12.219 -8.151 1.00 91.81 137 ALA A N 1
ATOM 1018 C CA . ALA A 1 137 ? 12.149 -13.017 -7.160 1.00 91.81 137 ALA A CA 1
ATOM 1019 C C . ALA A 1 137 ? 11.284 -12.148 -6.232 1.00 91.81 137 ALA A C 1
ATOM 1021 O O . ALA A 1 137 ? 10.129 -12.485 -5.977 1.00 91.81 137 ALA A O 1
ATOM 1022 N N . LEU A 1 138 ? 11.803 -11.010 -5.756 1.00 91.88 138 LEU A N 1
ATOM 1023 C CA . LEU A 1 138 ? 11.057 -10.092 -4.892 1.00 91.88 138 LEU A CA 1
ATOM 1024 C C . LEU A 1 138 ? 9.882 -9.433 -5.619 1.00 91.88 138 LEU A C 1
ATOM 1026 O O . LEU A 1 138 ? 8.781 -9.390 -5.069 1.00 91.88 138 LEU A O 1
ATOM 1030 N N . THR A 1 139 ? 10.083 -8.944 -6.845 1.00 92.62 139 THR A N 1
ATOM 1031 C CA . THR A 1 139 ? 9.015 -8.329 -7.645 1.00 92.62 139 THR A CA 1
ATOM 1032 C C . THR A 1 139 ? 7.901 -9.329 -7.934 1.00 92.62 139 THR A C 1
ATOM 1034 O O . THR A 1 139 ? 6.723 -8.993 -7.790 1.00 92.62 139 THR A O 1
ATOM 1037 N N . GLN A 1 140 ? 8.257 -10.568 -8.281 1.00 94.31 140 GLN A N 1
ATOM 1038 C CA . GLN A 1 140 ? 7.279 -11.625 -8.517 1.00 94.31 140 GLN A CA 1
ATOM 1039 C C . GLN A 1 140 ? 6.560 -12.042 -7.232 1.00 94.31 140 GLN A C 1
ATOM 1041 O O . GLN A 1 140 ? 5.336 -12.143 -7.232 1.00 94.31 140 GLN A O 1
ATOM 1046 N N . ALA A 1 141 ? 7.280 -12.209 -6.120 1.00 94.94 141 ALA A N 1
ATOM 1047 C CA . ALA A 1 141 ? 6.682 -12.576 -4.837 1.00 94.94 141 ALA A CA 1
ATOM 1048 C C . ALA A 1 141 ? 5.703 -11.506 -4.326 1.00 94.94 141 ALA A C 1
ATOM 1050 O O . ALA A 1 141 ? 4.588 -11.831 -3.918 1.00 94.94 141 ALA A O 1
ATOM 1051 N N . LEU A 1 142 ? 6.090 -10.227 -4.384 1.00 95.06 142 LEU A N 1
ATOM 1052 C CA . LEU A 1 142 ? 5.219 -9.106 -4.018 1.00 95.06 142 LEU A CA 1
ATOM 1053 C C . LEU A 1 142 ? 4.067 -8.930 -5.011 1.00 95.06 142 LEU A C 1
ATOM 1055 O O . LEU A 1 142 ? 2.977 -8.525 -4.627 1.00 95.06 142 LEU A O 1
ATOM 1059 N N . GLY A 1 143 ? 4.284 -9.225 -6.289 1.00 95.62 143 GLY A N 1
ATOM 1060 C CA . GLY A 1 143 ? 3.260 -9.098 -7.318 1.00 95.62 143 GLY A CA 1
ATOM 1061 C C . GLY A 1 143 ? 2.287 -10.275 -7.398 1.00 95.62 143 GLY A C 1
ATOM 1062 O O . GLY A 1 143 ? 1.216 -10.116 -7.974 1.00 95.62 143 GLY A O 1
ATOM 1063 N N . ALA A 1 144 ? 2.604 -11.423 -6.794 1.00 96.25 144 ALA A N 1
ATOM 1064 C CA . ALA A 1 144 ? 1.791 -12.633 -6.891 1.00 96.25 144 ALA A CA 1
ATOM 1065 C C . ALA A 1 144 ? 0.357 -12.423 -6.381 1.00 96.25 144 ALA A C 1
ATOM 1067 O O . ALA A 1 144 ? -0.598 -12.788 -7.059 1.00 96.25 144 ALA A O 1
ATOM 1068 N N . LEU A 1 145 ? 0.187 -11.797 -5.212 1.00 96.69 145 LEU A N 1
ATOM 1069 C CA . LEU A 1 145 ? -1.143 -11.558 -4.644 1.00 96.69 145 LEU A CA 1
ATOM 1070 C C . LEU A 1 145 ? -1.940 -10.488 -5.423 1.00 96.69 145 LEU A C 1
ATOM 1072 O O . LEU A 1 145 ? -3.098 -10.753 -5.741 1.00 96.69 145 LEU A O 1
ATOM 1076 N N . PRO A 1 146 ? -1.368 -9.323 -5.793 1.00 97.00 146 PRO A N 1
ATOM 1077 C CA . PRO A 1 146 ? -2.009 -8.401 -6.734 1.00 97.00 146 PRO A CA 1
ATOM 1078 C C . PRO A 1 146 ? -2.387 -9.033 -8.078 1.00 97.00 146 PRO A C 1
ATOM 1080 O O . PRO A 1 146 ? -3.451 -8.721 -8.610 1.00 97.00 146 PRO A O 1
ATOM 1083 N N . ALA A 1 147 ? -1.571 -9.942 -8.615 1.00 96.62 147 ALA A N 1
ATOM 1084 C CA . ALA A 1 147 ? -1.854 -10.607 -9.885 1.00 96.62 147 ALA A CA 1
ATOM 1085 C C . ALA A 1 147 ? -3.129 -11.460 -9.828 1.00 96.62 147 ALA A C 1
ATOM 1087 O O . ALA A 1 147 ? -3.904 -11.467 -10.782 1.00 96.62 147 ALA A O 1
ATOM 1088 N N . LEU A 1 148 ? -3.419 -12.092 -8.682 1.00 96.69 148 LEU A N 1
ATOM 1089 C CA . LEU A 1 148 ? -4.688 -12.803 -8.464 1.00 96.69 148 LEU A CA 1
ATOM 1090 C C . LEU A 1 148 ? -5.913 -11.876 -8.532 1.00 96.69 148 LEU A C 1
ATOM 1092 O O . LEU A 1 148 ? -7.022 -12.341 -8.780 1.00 96.69 148 LEU A O 1
ATOM 1096 N N . LEU A 1 149 ? -5.721 -10.572 -8.315 1.00 95.56 149 LEU A N 1
ATOM 1097 C CA . LEU A 1 149 ? -6.759 -9.545 -8.431 1.00 95.56 149 LEU A CA 1
ATOM 1098 C C . LEU A 1 149 ? -6.781 -8.868 -9.813 1.00 95.56 149 LEU A C 1
ATOM 1100 O O . LEU A 1 149 ? -7.537 -7.919 -10.006 1.00 95.56 149 LEU A O 1
ATOM 1104 N N . GLY A 1 150 ? -5.966 -9.337 -10.764 1.00 95.69 150 GLY A N 1
ATOM 1105 C CA . GLY A 1 150 ? -5.916 -8.827 -12.135 1.00 95.69 150 GLY A CA 1
ATOM 1106 C C . GLY A 1 150 ? -4.919 -7.689 -12.375 1.00 95.69 150 GLY A C 1
ATOM 1107 O O . GLY A 1 150 ? -4.944 -7.092 -13.450 1.00 95.69 150 GLY A O 1
ATOM 1108 N N . PHE A 1 151 ? -4.038 -7.371 -11.419 1.00 96.00 151 PHE A N 1
ATOM 1109 C CA . PHE A 1 151 ? -2.954 -6.410 -11.663 1.00 96.00 151 PHE A CA 1
ATOM 1110 C C . PHE A 1 151 ? -1.834 -7.036 -12.508 1.00 96.00 151 PHE A C 1
ATOM 1112 O O . PHE A 1 151 ? -1.544 -8.224 -12.350 1.00 96.00 151 PHE A O 1
ATOM 1119 N N . PRO A 1 152 ? -1.179 -6.263 -13.394 1.00 94.19 152 PRO A N 1
ATOM 1120 C CA . PRO A 1 152 ? -0.109 -6.793 -14.227 1.00 94.19 152 PRO A CA 1
ATOM 1121 C C . PRO A 1 152 ? 1.087 -7.225 -13.373 1.00 94.19 152 PRO A C 1
ATOM 1123 O O . PRO A 1 152 ? 1.468 -6.552 -12.412 1.00 94.19 152 PRO A O 1
ATOM 1126 N N . LEU A 1 153 ? 1.697 -8.342 -13.766 1.00 93.69 153 LEU A N 1
ATOM 1127 C CA . LEU A 1 153 ? 2.913 -8.872 -13.166 1.00 93.69 153 LEU A CA 1
ATOM 1128 C C . LEU A 1 153 ? 4.044 -8.827 -14.203 1.00 93.69 153 LEU A C 1
ATOM 1130 O O . LEU A 1 153 ? 3.972 -9.569 -15.181 1.00 93.69 153 LEU A O 1
ATOM 1134 N N . PRO A 1 154 ? 5.063 -7.966 -14.022 1.00 90.88 154 PRO A N 1
ATOM 1135 C CA . PRO A 1 154 ? 6.250 -7.943 -14.870 1.00 90.88 154 PRO A CA 1
ATOM 1136 C C . PRO A 1 154 ? 6.930 -9.317 -14.924 1.00 90.88 154 PRO A C 1
ATOM 1138 O O . PRO A 1 154 ? 7.156 -9.942 -13.884 1.00 90.88 154 PRO A O 1
ATOM 1141 N N . ASP A 1 155 ? 7.261 -9.788 -16.125 1.00 90.50 155 ASP A N 1
ATOM 1142 C CA . ASP A 1 155 ? 8.040 -11.012 -16.294 1.00 90.50 155 ASP A CA 1
ATOM 1143 C C . ASP A 1 155 ? 9.531 -10.779 -15.990 1.00 90.50 155 ASP A C 1
ATOM 1145 O O . ASP A 1 155 ? 10.001 -9.652 -15.817 1.00 90.50 155 ASP A O 1
ATOM 1149 N N . ALA A 1 156 ? 10.293 -11.867 -15.876 1.00 89.75 156 ALA A N 1
ATOM 1150 C CA . ALA A 1 156 ? 11.703 -11.803 -15.500 1.00 89.75 156 ALA A CA 1
ATOM 1151 C C . ALA A 1 156 ? 12.568 -11.034 -16.518 1.00 89.75 156 ALA A C 1
ATOM 1153 O O . ALA A 1 156 ? 13.574 -10.437 -16.134 1.00 89.75 156 ALA A O 1
ATOM 1154 N N . GLU A 1 157 ? 12.195 -11.050 -17.798 1.00 88.31 157 GLU A N 1
ATOM 1155 C CA . GLU A 1 157 ? 12.930 -10.374 -18.868 1.00 88.31 157 GLU A CA 1
ATOM 1156 C C . GLU A 1 157 ? 12.717 -8.861 -18.810 1.00 88.31 157 GLU A C 1
ATOM 1158 O O . GLU A 1 157 ? 13.686 -8.104 -18.754 1.00 88.31 157 GLU A O 1
ATOM 1163 N N . LEU A 1 158 ? 11.462 -8.419 -18.701 1.00 87.56 158 LEU A N 1
ATOM 1164 C CA . LEU A 1 158 ? 11.095 -7.017 -18.533 1.00 87.56 158 LEU A CA 1
ATOM 1165 C C . LEU A 1 158 ? 11.670 -6.443 -17.241 1.00 87.56 158 LEU A C 1
ATOM 1167 O O . LEU A 1 158 ? 12.167 -5.315 -17.221 1.00 87.56 158 LEU A O 1
ATOM 1171 N N . ILE A 1 159 ? 11.650 -7.230 -16.166 1.00 87.94 159 ILE A N 1
ATOM 1172 C CA . ILE A 1 159 ? 12.296 -6.864 -14.913 1.00 87.94 159 ILE A CA 1
ATOM 1173 C C . ILE A 1 159 ? 13.798 -6.656 -15.129 1.00 87.94 159 ILE A C 1
ATOM 1175 O O . ILE A 1 159 ? 14.308 -5.592 -14.786 1.00 87.94 159 ILE A O 1
ATOM 1179 N N . ARG A 1 160 ? 14.505 -7.624 -15.722 1.00 86.62 160 ARG A N 1
ATOM 1180 C CA . ARG A 1 160 ? 15.957 -7.535 -15.932 1.00 86.62 160 ARG A CA 1
ATOM 1181 C C . ARG A 1 160 ? 16.325 -6.333 -16.805 1.00 86.62 160 ARG A C 1
ATOM 1183 O O . ARG A 1 160 ? 17.179 -5.545 -16.411 1.00 86.62 160 ARG A O 1
ATOM 1190 N N . ALA A 1 161 ? 15.590 -6.115 -17.892 1.00 83.94 161 ALA A N 1
ATOM 1191 C CA . ALA A 1 161 ? 15.794 -4.984 -18.793 1.00 83.94 161 ALA A CA 1
ATOM 1192 C C . ALA A 1 161 ? 15.564 -3.615 -18.112 1.00 83.94 161 ALA A C 1
ATOM 1194 O O . ALA A 1 161 ? 16.171 -2.623 -18.506 1.00 83.94 161 ALA A O 1
ATOM 1195 N N . SER A 1 162 ? 14.740 -3.561 -17.056 1.00 81.75 162 SER A N 1
ATOM 1196 C CA . SER A 1 162 ? 14.532 -2.353 -16.233 1.00 81.75 162 SER A CA 1
ATOM 1197 C C . SER A 1 162 ? 15.720 -2.003 -15.331 1.00 81.75 162 SER A C 1
ATOM 1199 O O . SER A 1 162 ? 15.750 -0.908 -14.770 1.00 81.75 162 SER A O 1
ATOM 1201 N N . GLY A 1 163 ? 16.662 -2.931 -15.143 1.00 78.12 163 GLY A N 1
ATOM 1202 C CA . GLY A 1 163 ? 17.893 -2.698 -14.386 1.00 78.12 163 GLY A CA 1
ATOM 1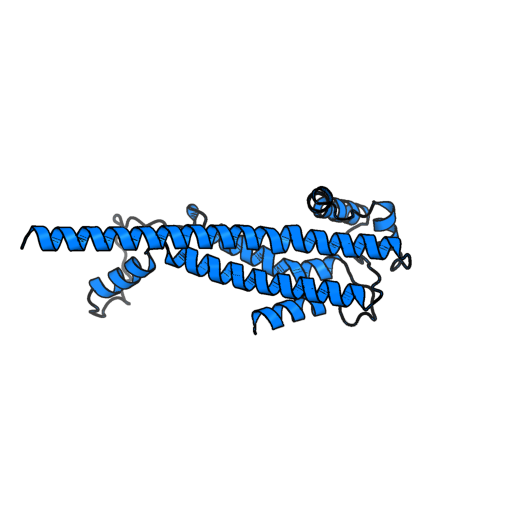203 C C . GLY A 1 163 ? 18.992 -2.071 -15.242 1.00 78.12 163 GLY A C 1
ATOM 1204 O O . GLY A 1 163 ? 19.737 -1.230 -14.752 1.00 78.12 163 GLY A O 1
ATOM 1205 N N . ASP A 1 164 ? 19.052 -2.439 -16.525 1.00 72.94 164 ASP A N 1
ATOM 1206 C CA . ASP A 1 164 ? 20.103 -1.993 -17.447 1.00 72.94 164 ASP A CA 1
ATOM 1207 C C . ASP A 1 164 ? 19.854 -0.573 -17.981 1.00 72.94 164 ASP A C 1
ATOM 1209 O O . ASP A 1 164 ? 20.788 0.206 -18.172 1.00 72.94 164 ASP A O 1
ATOM 1213 N N . ALA A 1 165 ? 18.589 -0.213 -18.213 1.00 69.62 165 ALA A N 1
ATOM 1214 C CA . ALA A 1 165 ? 18.190 1.135 -18.594 1.00 69.62 165 ALA A CA 1
ATOM 1215 C C . ALA A 1 165 ? 16.751 1.426 -18.157 1.00 69.62 165 ALA A C 1
ATOM 1217 O O . ALA A 1 165 ? 15.897 0.539 -18.131 1.00 69.62 165 ALA A O 1
ATOM 1218 N N . ALA A 1 166 ? 16.449 2.700 -17.883 1.00 66.81 166 ALA A N 1
ATOM 1219 C CA . ALA A 1 166 ? 15.073 3.145 -17.688 1.00 66.81 166 ALA A CA 1
ATOM 1220 C C . ALA A 1 166 ? 14.257 2.842 -18.953 1.00 66.81 166 ALA A C 1
ATOM 1222 O O . ALA A 1 166 ? 14.415 3.503 -19.982 1.00 66.81 166 ALA A O 1
ATOM 1223 N N . LEU A 1 167 ? 13.412 1.809 -18.888 1.00 64.50 167 LEU A N 1
ATOM 1224 C CA . LEU A 1 167 ? 12.728 1.287 -20.068 1.00 64.50 167 LEU A CA 1
ATOM 1225 C C . LEU A 1 167 ? 11.833 2.348 -20.714 1.00 64.50 167 LEU A C 1
ATOM 1227 O O . LEU A 1 167 ? 10.925 2.901 -20.089 1.00 64.50 167 LEU A O 1
ATOM 1231 N N . ALA A 1 168 ? 12.064 2.583 -22.008 1.00 60.34 168 ALA A N 1
ATOM 1232 C CA . ALA A 1 168 ? 11.317 3.546 -22.814 1.00 60.34 168 ALA A CA 1
ATOM 1233 C C . ALA A 1 168 ? 9.973 2.998 -23.335 1.00 60.34 168 ALA A C 1
ATOM 1235 O O . ALA A 1 168 ? 9.105 3.774 -23.753 1.00 60.34 168 ALA A O 1
ATOM 1236 N N . SER A 1 169 ? 9.772 1.673 -23.317 1.00 78.19 169 SER A N 1
ATOM 1237 C CA . SER A 1 169 ? 8.574 1.066 -23.899 1.00 78.19 169 SER A CA 1
ATOM 1238 C C . SER A 1 169 ? 7.318 1.418 -23.096 1.00 78.19 169 SER A C 1
ATOM 1240 O O . SER A 1 169 ? 7.301 1.474 -21.864 1.00 78.19 169 SER A O 1
ATOM 1242 N N . GLU A 1 170 ? 6.235 1.723 -23.807 1.00 82.25 170 GLU A N 1
ATOM 1243 C CA . GLU A 1 170 ? 4.958 2.090 -23.191 1.00 82.25 170 GLU A CA 1
ATOM 1244 C C . GLU A 1 170 ? 4.320 0.922 -22.436 1.00 82.25 170 GLU A C 1
ATOM 1246 O O . GLU A 1 170 ? 3.790 1.121 -21.343 1.00 82.25 170 GLU A O 1
ATOM 1251 N N . ALA A 1 171 ? 4.441 -0.294 -22.973 1.00 84.25 171 ALA A N 1
ATOM 1252 C CA . ALA A 1 171 ? 3.958 -1.509 -22.328 1.00 84.25 171 ALA A CA 1
ATOM 1253 C C . ALA A 1 171 ? 4.676 -1.780 -20.995 1.00 84.25 171 ALA A C 1
ATOM 1255 O O . ALA A 1 171 ? 4.015 -2.082 -20.003 1.00 84.25 171 ALA A O 1
ATOM 1256 N N . ALA A 1 172 ? 6.003 -1.594 -20.925 1.00 84.75 172 ALA A N 1
ATOM 1257 C CA . ALA A 1 172 ? 6.741 -1.784 -19.674 1.00 84.75 172 ALA A CA 1
ATOM 1258 C C . ALA A 1 172 ? 6.365 -0.752 -18.613 1.00 84.75 172 ALA A C 1
ATOM 1260 O O . ALA A 1 172 ? 6.189 -1.103 -17.447 1.00 84.75 172 ALA A O 1
ATOM 1261 N N . ARG A 1 173 ? 6.170 0.510 -19.010 1.00 86.94 173 ARG A N 1
ATOM 1262 C CA . ARG A 1 173 ? 5.702 1.554 -18.088 1.00 86.94 173 ARG A CA 1
ATOM 1263 C C . ARG A 1 173 ? 4.310 1.246 -17.541 1.00 86.94 173 ARG A C 1
ATOM 1265 O O . ARG A 1 173 ? 4.102 1.389 -16.340 1.00 86.94 173 ARG A O 1
ATOM 1272 N N . HIS A 1 174 ? 3.389 0.772 -18.381 1.00 88.69 174 HIS A N 1
ATOM 1273 C CA . HIS A 1 174 ? 2.062 0.343 -17.933 1.00 88.69 174 HIS A CA 1
ATOM 1274 C C . HIS A 1 174 ? 2.123 -0.865 -16.991 1.00 88.69 174 HIS A C 1
ATOM 1276 O O . HIS A 1 174 ? 1.441 -0.863 -15.966 1.00 88.69 174 HIS A O 1
ATOM 1282 N N . ALA A 1 175 ? 2.961 -1.863 -17.291 1.00 91.69 175 ALA A N 1
ATOM 1283 C CA . ALA A 1 175 ? 3.140 -3.032 -16.433 1.00 91.69 175 ALA A CA 1
ATOM 1284 C C . ALA A 1 175 ? 3.663 -2.636 -15.043 1.00 91.69 175 ALA A C 1
ATOM 1286 O O . ALA A 1 175 ? 3.080 -3.025 -14.034 1.00 91.69 175 ALA A O 1
ATOM 1287 N N . TRP A 1 176 ? 4.702 -1.798 -14.978 1.00 91.81 176 TRP A N 1
ATOM 1288 C CA . TRP A 1 176 ? 5.259 -1.314 -13.713 1.00 91.81 176 TRP A CA 1
ATOM 1289 C C . TRP A 1 176 ? 4.305 -0.408 -12.934 1.00 91.81 176 TRP A C 1
ATOM 1291 O O . TRP A 1 176 ? 4.169 -0.560 -11.719 1.00 91.81 176 TRP A O 1
ATOM 1301 N N . ALA A 1 177 ? 3.613 0.503 -13.618 1.00 91.94 177 ALA A N 1
ATOM 1302 C CA . ALA A 1 177 ? 2.609 1.364 -13.005 1.00 91.94 177 ALA A CA 1
ATOM 1303 C C . ALA A 1 177 ? 1.465 0.541 -12.395 1.00 91.94 177 ALA A C 1
ATOM 1305 O O . ALA A 1 177 ? 1.110 0.737 -11.232 1.00 91.94 177 ALA A O 1
ATOM 1306 N N . GLY A 1 178 ? 0.921 -0.415 -13.155 1.00 94.38 178 GLY A N 1
ATOM 1307 C CA . GLY A 1 178 ? -0.139 -1.300 -12.681 1.00 94.38 178 GLY A CA 1
ATOM 1308 C C . GLY A 1 178 ? 0.320 -2.201 -11.535 1.00 94.38 178 GLY A C 1
ATOM 1309 O O . GLY A 1 178 ? -0.411 -2.356 -10.559 1.00 94.38 178 GLY A O 1
ATOM 1310 N N . TRP A 1 179 ? 1.548 -2.722 -11.597 1.00 95.50 179 TRP A N 1
ATOM 1311 C CA . TRP A 1 179 ? 2.142 -3.504 -10.514 1.00 95.50 179 TRP A CA 1
ATOM 1312 C C . TRP A 1 179 ? 2.271 -2.680 -9.227 1.00 95.50 179 TRP A C 1
ATOM 1314 O O . TRP A 1 179 ? 1.816 -3.113 -8.169 1.00 95.50 179 TRP A O 1
ATOM 1324 N N . LEU A 1 180 ? 2.812 -1.458 -9.312 1.00 94.38 180 LEU A N 1
ATOM 1325 C CA . LEU A 1 180 ? 2.992 -0.564 -8.162 1.00 94.38 180 LEU A CA 1
ATOM 1326 C C . LEU A 1 180 ? 1.649 -0.202 -7.511 1.00 94.38 180 LEU A C 1
ATOM 1328 O O . LEU A 1 180 ? 1.518 -0.243 -6.285 1.00 94.38 180 LEU A O 1
ATOM 1332 N N . VAL A 1 181 ? 0.639 0.109 -8.329 1.00 96.12 181 VAL A N 1
ATOM 1333 C CA . VAL A 1 181 ? -0.732 0.375 -7.869 1.00 96.12 181 VAL A CA 1
ATOM 1334 C C . VAL A 1 181 ? -1.329 -0.859 -7.190 1.00 96.12 181 VAL A C 1
ATOM 1336 O O . VAL A 1 181 ? -1.896 -0.741 -6.101 1.00 96.12 181 VAL A O 1
ATOM 1339 N N . GLY A 1 182 ? -1.163 -2.040 -7.789 1.00 96.62 182 GLY A N 1
ATOM 1340 C CA . GLY A 1 182 ? -1.635 -3.305 -7.234 1.00 96.62 182 GLY A CA 1
ATOM 1341 C C . GLY A 1 182 ? -1.020 -3.610 -5.871 1.00 96.62 182 GLY A C 1
ATOM 1342 O O . GLY A 1 182 ? -1.741 -3.891 -4.914 1.00 96.62 182 GLY A O 1
ATOM 1343 N N . VAL A 1 183 ? 0.302 -3.479 -5.740 1.00 96.62 183 VAL A N 1
ATOM 1344 C CA . VAL A 1 183 ? 1.019 -3.681 -4.470 1.00 96.62 183 VAL A CA 1
ATOM 1345 C C . VAL A 1 183 ? 0.548 -2.681 -3.406 1.00 96.62 183 VAL A C 1
ATOM 1347 O O . VAL A 1 183 ? 0.246 -3.080 -2.279 1.00 96.62 183 VAL A O 1
ATOM 1350 N N . LEU A 1 184 ? 0.410 -1.394 -3.745 1.00 95.31 184 LEU A N 1
ATOM 1351 C CA . LEU A 1 184 ? -0.087 -0.376 -2.811 1.00 95.31 184 LEU A CA 1
ATOM 1352 C C . LEU A 1 184 ? -1.513 -0.678 -2.325 1.00 95.31 184 LEU A C 1
ATOM 1354 O O . LEU A 1 184 ? -1.813 -0.553 -1.132 1.00 95.31 184 LEU A O 1
ATOM 1358 N N . LEU A 1 185 ? -2.393 -1.097 -3.234 1.00 96.50 185 LEU A N 1
ATOM 1359 C CA . LEU A 1 185 ? -3.767 -1.459 -2.903 1.00 96.50 185 LEU A CA 1
ATOM 1360 C C . LEU A 1 185 ? -3.823 -2.686 -1.992 1.00 96.50 185 LEU A C 1
ATOM 1362 O O . LEU A 1 185 ? -4.476 -2.649 -0.949 1.00 96.50 185 LEU A O 1
ATOM 1366 N N . VAL A 1 186 ? -3.118 -3.753 -2.357 1.00 97.06 186 VAL A N 1
ATOM 1367 C CA . VAL A 1 186 ? -3.191 -5.046 -1.668 1.00 97.06 186 VAL A CA 1
ATOM 1368 C C . VAL A 1 186 ? -2.498 -5.025 -0.314 1.00 97.06 186 VAL A C 1
ATOM 1370 O O . VAL A 1 186 ? -3.057 -5.535 0.653 1.00 97.06 186 VAL A O 1
ATOM 1373 N N . TYR A 1 187 ? -1.310 -4.433 -0.209 1.00 95.81 187 TYR A N 1
ATOM 1374 C CA . TYR A 1 187 ? -0.523 -4.463 1.029 1.00 95.81 187 TYR A CA 1
ATOM 1375 C C . TYR A 1 187 ? -0.676 -3.200 1.882 1.00 95.81 187 TYR A C 1
ATOM 1377 O O . TYR A 1 187 ? -0.326 -3.207 3.062 1.00 95.81 187 TYR A O 1
ATOM 1385 N N . GLY A 1 188 ? -1.218 -2.118 1.321 1.00 95.25 188 GLY A N 1
ATOM 1386 C CA . GLY A 1 188 ? -1.499 -0.878 2.041 1.00 95.25 188 GLY A CA 1
ATOM 1387 C C . GLY A 1 188 ? -2.986 -0.711 2.345 1.00 95.25 188 GLY A C 1
ATOM 1388 O O . GLY A 1 188 ? -3.407 -0.755 3.505 1.00 95.25 188 GLY A O 1
ATOM 1389 N N . VAL A 1 189 ? -3.782 -0.472 1.301 1.00 96.12 189 VAL A N 1
ATOM 1390 C CA . VAL A 1 189 ? -5.189 -0.042 1.421 1.00 96.12 189 VAL A CA 1
ATOM 1391 C C . VAL A 1 189 ? -6.064 -1.146 2.011 1.00 96.12 189 VAL A C 1
ATOM 1393 O O . VAL A 1 189 ? -6.749 -0.922 3.011 1.00 96.12 189 VAL A O 1
ATOM 1396 N N . LEU A 1 190 ? -6.012 -2.344 1.432 1.00 96.44 190 LEU A N 1
ATOM 1397 C CA . LEU A 1 190 ? -6.846 -3.479 1.816 1.00 96.44 190 LEU A CA 1
ATOM 1398 C C . LEU A 1 190 ? -6.694 -3.862 3.303 1.00 96.44 190 LEU A C 1
ATOM 1400 O O . LEU A 1 190 ? -7.707 -3.863 4.007 1.00 96.44 190 LEU A O 1
ATOM 1404 N N . PRO A 1 191 ? -5.488 -4.114 3.854 1.00 95.62 191 PRO A N 1
ATOM 1405 C CA . PRO A 1 191 ? -5.349 -4.486 5.261 1.00 95.62 191 PRO A CA 1
ATOM 1406 C C . PRO A 1 191 ? -5.817 -3.375 6.205 1.00 95.62 191 PRO A C 1
ATOM 1408 O O . PRO A 1 191 ? -6.401 -3.658 7.253 1.00 95.62 191 PRO A O 1
ATOM 1411 N N . ARG A 1 192 ? -5.620 -2.101 5.838 1.00 95.12 192 ARG A N 1
ATOM 1412 C CA . ARG A 1 192 ? -6.113 -0.964 6.628 1.00 95.12 192 ARG A CA 1
ATOM 1413 C C . ARG A 1 192 ? -7.628 -0.882 6.635 1.00 95.12 192 ARG A C 1
ATOM 1415 O O . ARG A 1 192 ? -8.199 -0.676 7.705 1.00 95.12 192 ARG A O 1
ATOM 1422 N N . ALA A 1 193 ? -8.262 -1.074 5.483 1.00 96.38 193 ALA A N 1
ATOM 1423 C CA . ALA A 1 193 ? -9.711 -1.115 5.371 1.00 96.38 193 ALA A CA 1
ATOM 1424 C C . ALA A 1 193 ? -10.292 -2.266 6.202 1.00 96.38 193 ALA A C 1
ATOM 1426 O O . ALA A 1 193 ? -11.164 -2.034 7.036 1.00 96.38 193 ALA A O 1
ATOM 1427 N N . LEU A 1 194 ? -9.748 -3.479 6.061 1.00 96.06 194 LEU A N 1
ATOM 1428 C CA . LEU A 1 194 ? -10.208 -4.658 6.800 1.00 96.06 194 LEU A CA 1
ATOM 1429 C C . LEU A 1 194 ? -10.089 -4.474 8.319 1.00 96.06 194 LEU A C 1
ATOM 1431 O O . LEU A 1 194 ? -11.055 -4.700 9.049 1.00 96.06 194 LEU A O 1
ATOM 1435 N N . LEU A 1 195 ? -8.937 -4.007 8.811 1.00 93.81 195 LEU A N 1
ATOM 1436 C CA . LEU A 1 195 ? -8.744 -3.763 10.244 1.00 93.81 195 LEU A CA 1
ATOM 1437 C C . LEU A 1 195 ? -9.579 -2.588 10.759 1.00 93.81 195 LEU A C 1
ATOM 1439 O O . LEU A 1 195 ? -10.104 -2.659 11.871 1.00 93.81 195 LEU A O 1
ATOM 1443 N N . GLY A 1 196 ? -9.745 -1.532 9.961 1.00 93.62 196 GLY A N 1
ATOM 1444 C CA . GLY A 1 196 ? -10.616 -0.407 10.292 1.00 93.62 196 GLY A CA 1
ATOM 1445 C C . GLY A 1 196 ? -12.073 -0.838 10.444 1.00 93.62 196 GLY A C 1
ATOM 1446 O O . GLY A 1 196 ? -12.706 -0.507 11.447 1.00 93.62 196 GLY A O 1
ATOM 1447 N N . LEU A 1 197 ? -12.578 -1.646 9.507 1.00 95.62 197 LEU A N 1
ATOM 1448 C CA . LEU A 1 197 ? -13.923 -2.221 9.560 1.00 95.62 197 LEU A CA 1
ATOM 1449 C C . LEU A 1 197 ? -14.092 -3.165 10.753 1.00 95.62 197 LEU A C 1
ATOM 1451 O O . LEU A 1 197 ? -15.085 -3.057 11.473 1.00 95.62 197 LEU A O 1
ATOM 1455 N N . LEU A 1 198 ? -13.112 -4.035 11.017 1.00 93.06 198 LEU A N 1
ATOM 1456 C CA . LEU A 1 198 ? -13.114 -4.907 12.194 1.00 93.06 198 LEU A CA 1
ATOM 1457 C C . LEU A 1 198 ? -13.192 -4.088 13.489 1.00 93.06 198 LEU A C 1
ATOM 1459 O O . LEU A 1 198 ? -14.009 -4.379 14.364 1.00 93.06 198 LEU A O 1
ATOM 1463 N N . CYS A 1 199 ? -12.366 -3.048 13.610 1.00 91.19 199 CYS A N 1
ATOM 1464 C CA . CYS A 1 199 ? -12.365 -2.159 14.766 1.00 91.19 199 CYS A CA 1
ATOM 1465 C C . CYS A 1 199 ? -13.706 -1.442 14.928 1.00 91.19 199 CYS A C 1
ATOM 1467 O O . CYS A 1 199 ? -14.279 -1.443 16.018 1.00 91.19 199 CYS A O 1
ATOM 1469 N N . LEU A 1 200 ? -14.248 -0.892 13.842 1.00 91.94 200 LEU A N 1
ATOM 1470 C CA . LEU A 1 200 ? -15.536 -0.207 13.850 1.00 91.94 200 LEU A CA 1
ATOM 1471 C C . LEU A 1 200 ? -16.671 -1.150 14.262 1.00 91.94 200 LEU A C 1
ATOM 1473 O O . LEU A 1 200 ? -17.502 -0.794 15.094 1.00 91.94 200 LEU A O 1
ATOM 1477 N N . TRP A 1 201 ? -16.688 -2.369 13.726 1.00 91.56 201 TRP A N 1
ATOM 1478 C CA . TRP A 1 201 ? -17.677 -3.386 14.072 1.00 91.56 201 TRP A CA 1
ATOM 1479 C C . TRP A 1 201 ? -17.614 -3.762 15.557 1.00 91.56 201 TRP A C 1
ATOM 1481 O O . TRP A 1 201 ? -18.644 -3.785 16.236 1.00 91.56 201 TRP A O 1
ATOM 1491 N N . ARG A 1 202 ? -16.411 -3.992 16.101 1.00 88.94 202 ARG A N 1
ATOM 1492 C CA . ARG A 1 202 ? -16.236 -4.295 17.531 1.00 88.94 202 ARG A CA 1
ATOM 1493 C C . ARG A 1 202 ? -16.603 -3.123 18.430 1.00 88.94 202 ARG A C 1
ATOM 1495 O O . ARG A 1 202 ? -17.142 -3.347 19.512 1.00 88.94 202 ARG A O 1
ATOM 1502 N N . TRP A 1 203 ? -16.342 -1.894 17.990 1.00 87.38 203 TRP A N 1
ATOM 1503 C CA . TRP A 1 203 ? -16.769 -0.697 18.704 1.00 87.38 203 TRP A CA 1
ATOM 1504 C C . TRP A 1 203 ? -18.296 -0.598 18.747 1.00 87.38 203 TRP A C 1
ATOM 1506 O O . TRP A 1 203 ? -18.857 -0.518 19.838 1.00 87.38 203 TRP A O 1
ATOM 1516 N N . LYS A 1 204 ? -18.975 -0.702 17.597 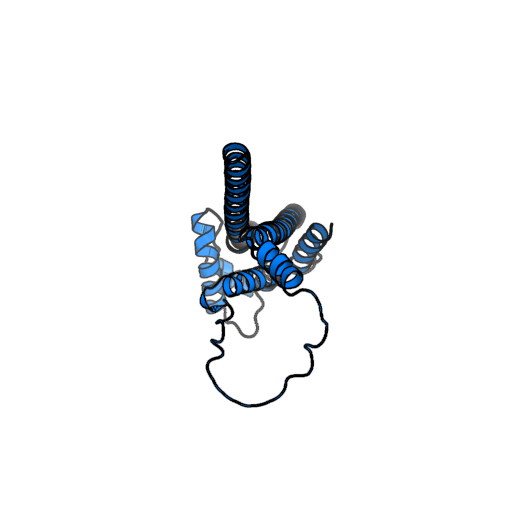1.00 86.56 204 LYS A N 1
ATOM 1517 C CA . LYS A 1 204 ? -20.445 -0.650 17.515 1.00 86.56 204 LYS A CA 1
ATOM 1518 C C . LYS A 1 204 ? -21.111 -1.727 18.371 1.00 86.56 204 LYS A C 1
ATOM 1520 O O . LYS A 1 204 ? -22.049 -1.430 19.103 1.00 86.56 204 LYS A O 1
ATOM 1525 N N . ARG A 1 205 ? -20.583 -2.957 18.353 1.00 84.19 205 ARG A N 1
ATOM 1526 C CA . ARG A 1 205 ? -21.050 -4.029 19.248 1.00 84.19 205 ARG A CA 1
ATOM 1527 C C . ARG A 1 205 ? -20.843 -3.691 20.724 1.00 84.19 205 ARG A C 1
ATOM 1529 O O . ARG A 1 205 ? -21.733 -3.927 21.530 1.00 84.19 205 ARG A O 1
ATOM 1536 N N . GLY A 1 206 ? -19.687 -3.130 21.079 1.00 80.88 206 GLY A N 1
ATOM 1537 C CA . GLY A 1 206 ? -19.397 -2.709 22.449 1.00 80.88 206 GLY A CA 1
ATOM 1538 C C . GLY A 1 206 ? -20.334 -1.612 22.957 1.00 80.88 206 GLY A C 1
ATOM 1539 O O . GLY A 1 206 ? -20.730 -1.664 24.115 1.00 80.88 206 GLY A O 1
ATOM 1540 N N . LEU A 1 207 ? -20.714 -0.663 22.095 1.00 78.75 207 LEU A N 1
ATOM 1541 C CA . LEU A 1 207 ? -21.689 0.384 22.421 1.00 78.75 207 LEU A CA 1
ATOM 1542 C C . LEU A 1 207 ? -23.087 -0.201 22.669 1.00 78.75 207 LEU A C 1
ATOM 1544 O O . LEU A 1 207 ? -23.670 0.072 23.710 1.00 78.75 207 LEU A O 1
ATOM 1548 N N . ALA A 1 208 ? -23.566 -1.091 21.795 1.00 76.12 208 ALA A N 1
ATOM 1549 C CA . ALA A 1 208 ? -24.887 -1.712 21.944 1.00 76.12 208 ALA A CA 1
ATOM 1550 C C . ALA A 1 208 ? -25.052 -2.496 23.265 1.00 76.12 208 ALA A C 1
ATOM 1552 O O . ALA A 1 208 ? -26.132 -2.527 23.848 1.00 76.12 208 ALA A O 1
ATOM 1553 N N . HIS A 1 209 ? -23.979 -3.109 23.779 1.00 70.06 209 HIS A N 1
ATOM 1554 C CA . HIS A 1 209 ? -24.012 -3.782 25.084 1.00 70.06 209 HIS A CA 1
ATOM 1555 C C . HIS A 1 209 ? -24.110 -2.813 26.275 1.00 70.06 209 HIS A C 1
ATOM 1557 O O . HIS A 1 209 ? -24.649 -3.187 27.321 1.00 70.06 209 HIS A O 1
ATOM 1563 N N . LEU A 1 210 ? -23.604 -1.582 26.141 1.00 68.38 210 LEU A N 1
ATOM 1564 C CA . LEU A 1 210 ? -23.716 -0.559 27.185 1.00 68.38 210 LEU A CA 1
ATOM 1565 C C . LEU A 1 210 ? -25.149 -0.025 27.277 1.00 68.38 210 LEU A C 1
ATOM 1567 O O . LEU A 1 210 ? -25.663 0.114 28.387 1.00 68.38 210 LEU A O 1
ATOM 1571 N N . ASP A 1 211 ? -25.809 0.166 26.132 1.00 63.00 211 ASP A N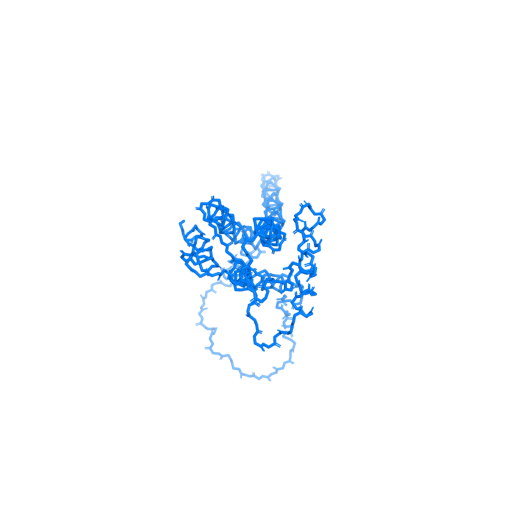 1
ATOM 1572 C CA . ASP A 1 211 ? -27.204 0.616 26.074 1.00 63.00 211 ASP A CA 1
ATOM 1573 C C . ASP A 1 211 ? -28.134 -0.382 26.780 1.00 63.00 211 ASP A C 1
ATOM 1575 O O . ASP A 1 211 ? -28.852 -0.006 27.706 1.00 63.00 211 ASP A O 1
ATOM 1579 N N . LEU A 1 212 ? -28.026 -1.679 26.460 1.00 60.38 212 LEU A N 1
ATOM 1580 C CA . LEU A 1 212 ? -28.849 -2.734 27.075 1.00 60.38 212 LEU A CA 1
ATOM 1581 C C . LEU A 1 212 ? -28.652 -2.843 28.596 1.00 60.38 212 LEU A C 1
ATOM 1583 O O . LEU A 1 212 ? -29.609 -3.057 29.344 1.00 60.38 212 LEU A O 1
ATOM 1587 N N . THR A 1 213 ? -27.417 -2.676 29.077 1.00 61.47 213 THR A N 1
ATOM 1588 C CA . THR A 1 213 ? -27.125 -2.745 30.519 1.00 61.47 213 THR A CA 1
ATOM 1589 C C . THR A 1 213 ? -27.741 -1.559 31.266 1.00 61.47 213 THR A C 1
ATOM 1591 O O . THR A 1 213 ? -28.267 -1.736 32.365 1.00 61.47 213 THR A O 1
ATOM 1594 N N . SER A 1 214 ? -27.732 -0.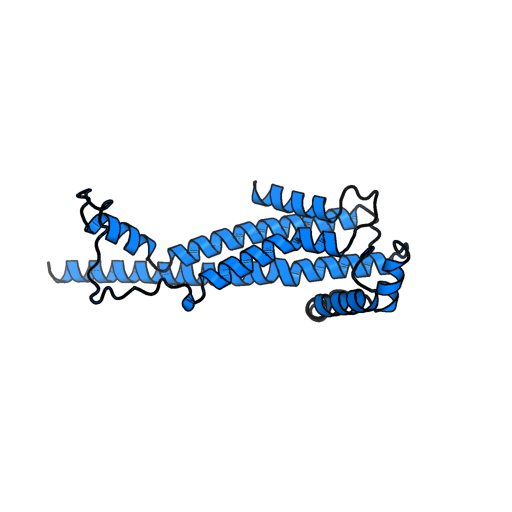364 30.661 1.00 62.84 214 SER A N 1
ATOM 1595 C CA . SER A 1 214 ? -28.344 0.830 31.254 1.00 62.84 214 SER A CA 1
ATOM 1596 C C . SER A 1 214 ? -29.869 0.715 31.365 1.00 62.84 214 SER A C 1
ATOM 1598 O O . SER A 1 214 ? -30.429 1.035 32.414 1.00 62.84 214 SER A O 1
ATOM 1600 N N . THR A 1 215 ? -30.536 0.163 30.344 1.00 60.50 215 THR A N 1
ATOM 1601 C CA . THR A 1 215 ? -31.988 -0.073 30.364 1.00 60.50 215 THR A CA 1
ATOM 1602 C C . THR A 1 215 ? -32.375 -1.099 31.429 1.00 60.50 215 THR A C 1
ATOM 1604 O O . THR A 1 215 ? -33.316 -0.868 32.182 1.00 60.50 215 THR A O 1
ATOM 1607 N N . THR A 1 216 ? -31.607 -2.187 31.559 1.00 57.56 216 THR A N 1
ATOM 1608 C CA . THR A 1 216 ? -31.891 -3.260 32.530 1.00 57.56 216 THR A CA 1
ATOM 1609 C C . THR A 1 216 ? -31.714 -2.789 33.984 1.00 57.56 216 THR A C 1
ATOM 1611 O O . THR A 1 216 ? -32.510 -3.146 34.854 1.00 57.56 216 THR A O 1
ATOM 1614 N N . GLN A 1 217 ? -30.706 -1.949 34.263 1.00 52.31 217 GLN A N 1
ATOM 1615 C CA . GLN A 1 217 ? -30.524 -1.343 35.590 1.00 52.31 217 GLN A CA 1
ATOM 1616 C C . GLN A 1 217 ? -31.621 -0.323 35.930 1.00 52.31 217 GLN A C 1
ATOM 1618 O O . GLN A 1 217 ? -32.063 -0.279 37.077 1.00 52.31 217 GLN A O 1
ATOM 1623 N N . ALA A 1 218 ? -32.096 0.459 34.955 1.00 51.16 218 ALA A N 1
ATOM 1624 C CA . ALA A 1 218 ? -33.186 1.412 35.170 1.00 51.16 218 ALA A CA 1
ATOM 1625 C C . ALA A 1 218 ? -34.510 0.705 35.512 1.00 51.16 218 ALA A C 1
ATOM 1627 O O . ALA A 1 218 ? -35.182 1.090 36.467 1.00 51.16 218 ALA A O 1
ATOM 1628 N N . THR A 1 219 ? -34.844 -0.387 34.814 1.00 52.78 219 THR A N 1
ATOM 1629 C CA . THR A 1 219 ? -36.039 -1.192 35.122 1.00 52.78 219 THR A CA 1
ATOM 1630 C C . THR A 1 219 ? -35.964 -1.886 36.483 1.00 52.78 219 THR A C 1
ATOM 1632 O O . THR A 1 219 ? -36.974 -1.974 37.173 1.00 52.78 219 THR A O 1
ATOM 1635 N N . ALA A 1 220 ? -34.778 -2.330 36.914 1.00 49.94 220 ALA A N 1
ATOM 1636 C CA . ALA A 1 220 ? -34.602 -2.950 38.230 1.00 49.94 220 ALA A CA 1
ATOM 1637 C C . ALA A 1 220 ? -34.748 -1.947 39.393 1.00 49.94 220 ALA A C 1
ATOM 1639 O O . ALA A 1 220 ? -35.219 -2.321 40.463 1.00 49.94 220 ALA A O 1
ATOM 1640 N N . CYS A 1 221 ? -34.383 -0.676 39.189 1.00 45.78 221 CYS A N 1
ATOM 1641 C CA . CYS A 1 221 ? -34.596 0.379 40.186 1.00 45.78 221 CYS A CA 1
ATOM 1642 C C . CYS A 1 221 ? -36.079 0.758 40.328 1.00 45.78 221 CYS A C 1
ATOM 1644 O O . CYS A 1 221 ? -36.531 1.011 41.438 1.00 45.78 221 CYS A O 1
ATOM 1646 N N . CYS A 1 222 ? -36.843 0.770 39.230 1.00 47.34 222 CYS A N 1
ATOM 1647 C CA . CYS A 1 222 ? -38.277 1.084 39.262 1.00 47.34 222 CYS A CA 1
ATOM 1648 C C . CYS A 1 222 ? -39.155 -0.064 39.783 1.00 47.34 222 CYS A C 1
ATOM 1650 O O . CYS A 1 222 ? -40.258 0.198 40.238 1.00 47.34 222 CYS A O 1
ATOM 1652 N N . ALA A 1 223 ? -38.695 -1.316 39.721 1.00 49.19 223 ALA A N 1
ATOM 1653 C CA . ALA A 1 223 ? -39.445 -2.467 40.236 1.00 49.19 223 ALA A CA 1
ATOM 1654 C C . ALA A 1 223 ? -39.319 -2.665 41.762 1.00 49.19 223 ALA A C 1
ATOM 1656 O O . ALA A 1 223 ? -40.074 -3.444 42.335 1.00 49.19 223 ALA A O 1
ATOM 1657 N N . ASN A 1 224 ? -38.371 -1.977 42.407 1.00 46.03 224 ASN A N 1
ATOM 1658 C CA . ASN A 1 224 ? -38.122 -2.033 43.853 1.00 46.03 224 ASN A CA 1
ATOM 1659 C C . ASN A 1 224 ? -38.508 -0.726 44.584 1.00 46.03 224 ASN A C 1
ATOM 1661 O O . ASN A 1 224 ? -38.099 -0.537 45.731 1.00 46.03 224 ASN A O 1
ATOM 1665 N N . ALA A 1 225 ? -39.244 0.172 43.923 1.00 43.22 225 ALA A N 1
ATOM 1666 C CA . ALA A 1 225 ? -39.789 1.412 44.483 1.00 43.22 225 ALA A CA 1
ATOM 1667 C C . ALA A 1 225 ? -41.317 1.321 44.550 1.00 43.22 225 ALA A C 1
ATOM 1669 O O . ALA A 1 225 ? -41.879 1.824 45.546 1.00 43.22 225 ALA A O 1
#

Organism: Pseudomonas aeruginosa (NCBI:txid287)

InterPro domains:
  IPR021296 Protein of unknown function DUF2868 [PF11067] (69-216)

pLDDT: mean 75.96, std 18.58, range [35.47, 97.06]

Secondary structure (DSSP, 8-state):
-HHHHHHHHHHHHHHTTSSSPEEHHHHHHHHHHHHHHHHHHHHHHHSGGGS-------S-------S------HHHHHHHHHHHTSHHHHHHHHHHHHHHHHHHHHHHHHHHHHHHHHS---EE---SSS-HHHHHHHHHHHHHHHHHTT-----HHHHHHHHHS----HHHHHHHHHHHHHHIIIIIIHHHHHHHHHHHHHHHHHHHHHHHHHHHHHHHHHTT-

Foldseek 3Di:
DVLLVLLLVLLCQQQPPQPDAGELVSNCCSLCVVQVVVVVVLVVCPDPVVPPPPPPPPDDDDDDDDPPPDPDPPCVVVVVVVVCVLVLVSLVVQLVVLVSQLSSLVSNLVSLVVDLVPHDHFYAHDDPPDDLVNQQVVQCVLQVVLVVVVFARDHSVLSSVRHVDRDPDPVSSRNSSSSSSSSSCPNRNVVSVVSSVVSVVVNVVSVVVVVVVVVVVVVVVVVVD